Protein AF-A0A936PW48-F1 (afdb_monomer_lite)

Sequence (224 aa):
MAELHGDGRAELVLTVDCASEATGASQWLVHSAEATGFSTAPTPFTLPSAPVGDDPPWGRIEAGADCGDGVPGHAMLDLSGDGAPDLVVTRACEDEAVGKARWDVYLGGLGGVSTTATPWALPDLGAGTSYAALEGAAACRSGRGPGYGLAHADGDGVLDLIVTEDCGDGTVGAGIWRVYAGSASGGFSATGGGLGAARVRDGIVPVLGPLRPRGLLSGGSARV

Foldseek 3Di:
DADAALPPDDWDKQQDDPVDPCRLAFWIWTFDDDPVGTHPHTATAGDAGFDAFCDRQRSDQADQDDLNRQHFGWHWDQQLLPSGTKIWGQGGNVDRCRFAQWIFIFDGHDRYTHNHTDTAGDADLDDLAGRSHQFDDDDLVVSNHFGWHWFDPPVPSHIWIKTQGRSNDPCRVVFWIWIFPAHSNHYTHNGTDTDTPVVVVVDGDGPDDDDDDPDDPPDDDDDD

Structure (mmCIF, N/CA/C/O backbone):
data_AF-A0A936PW48-F1
#
_entry.id   AF-A0A936PW48-F1
#
loop_
_atom_site.group_PDB
_atom_site.id
_atom_site.type_symbol
_atom_site.label_atom_id
_atom_site.label_alt_id
_atom_site.label_comp_id
_atom_site.label_asym_id
_atom_site.label_entity_id
_atom_site.label_seq_id
_atom_site.pdbx_PDB_ins_code
_atom_site.Cartn_x
_atom_site.Cartn_y
_atom_site.Cartn_z
_atom_site.occupancy
_atom_site.B_iso_or_equiv
_atom_site.auth_seq_id
_atom_site.auth_comp_id
_atom_site.auth_asym_id
_atom_site.auth_atom_id
_atom_site.pdbx_PDB_model_num
ATOM 1 N N . MET A 1 1 ? -17.457 -1.326 4.645 1.00 70.88 1 MET A N 1
ATOM 2 C CA . MET A 1 1 ? -17.207 -2.634 5.278 1.00 70.88 1 MET A CA 1
ATOM 3 C C . MET A 1 1 ? -15.893 -3.137 4.730 1.00 70.88 1 MET A C 1
ATOM 5 O O . MET A 1 1 ? -15.678 -2.956 3.537 1.00 70.88 1 MET A O 1
ATOM 9 N N . ALA A 1 2 ? -15.042 -3.696 5.573 1.00 83.19 2 ALA A N 1
ATOM 10 C CA . ALA A 1 2 ? -13.765 -4.299 5.199 1.00 83.19 2 ALA A CA 1
ATOM 11 C C . ALA A 1 2 ? -13.509 -5.473 6.136 1.00 83.19 2 ALA A C 1
ATOM 13 O O . ALA A 1 2 ? -14.065 -5.478 7.223 1.00 83.19 2 ALA A O 1
ATOM 14 N N . GLU A 1 3 ? -12.731 -6.446 5.690 1.00 87.19 3 GLU A N 1
ATOM 15 C CA . GLU A 1 3 ? -12.145 -7.472 6.552 1.00 87.19 3 GLU A CA 1
ATOM 16 C C . GLU A 1 3 ? -10.887 -6.833 7.153 1.00 87.19 3 GLU A C 1
ATOM 18 O O . GLU A 1 3 ? -10.084 -6.313 6.380 1.00 87.19 3 GLU A O 1
ATOM 23 N N . LEU A 1 4 ? -10.775 -6.740 8.481 1.00 86.56 4 LEU A N 1
ATOM 24 C CA . LEU A 1 4 ? -9.615 -6.147 9.170 1.00 86.56 4 LEU A CA 1
ATOM 25 C C . LEU A 1 4 ? -8.954 -7.084 10.191 1.00 86.56 4 LEU A C 1
ATOM 27 O O . LEU A 1 4 ? -7.901 -6.740 10.727 1.00 86.56 4 LEU A O 1
ATOM 31 N N . HIS A 1 5 ? -9.567 -8.229 10.502 1.00 83.75 5 HIS A N 1
ATOM 32 C CA . HIS A 1 5 ? -9.086 -9.144 11.545 1.00 83.75 5 HIS A CA 1
ATOM 33 C C . HIS A 1 5 ? -8.511 -10.465 11.020 1.00 83.75 5 HIS A C 1
ATOM 35 O O . HIS A 1 5 ? -8.025 -11.258 11.828 1.00 83.75 5 HIS A O 1
ATOM 41 N N . GLY A 1 6 ? -8.557 -10.724 9.715 1.00 80.31 6 GLY A N 1
ATOM 42 C CA . GLY A 1 6 ? -8.102 -11.980 9.118 1.00 80.31 6 GLY A CA 1
ATOM 43 C C . GLY A 1 6 ? -8.955 -13.216 9.429 1.00 80.31 6 GLY A C 1
ATOM 44 O O . GLY A 1 6 ? -8.512 -14.347 9.226 1.00 80.31 6 GLY A O 1
ATOM 45 N N . ASP A 1 7 ? -10.172 -13.043 9.948 1.00 82.88 7 ASP A N 1
ATOM 46 C CA . ASP A 1 7 ? -11.103 -14.127 10.274 1.00 82.88 7 ASP A CA 1
ATOM 47 C C . ASP A 1 7 ? -12.075 -14.473 9.125 1.00 82.88 7 ASP A C 1
ATOM 49 O O . ASP A 1 7 ? -12.884 -15.407 9.233 1.00 82.88 7 ASP A O 1
ATOM 53 N N . GLY A 1 8 ? -11.983 -13.743 8.010 1.00 84.00 8 GLY A N 1
ATOM 54 C CA . GLY A 1 8 ? -12.798 -13.925 6.815 1.00 84.00 8 GLY A CA 1
ATOM 55 C C . GLY A 1 8 ? -14.196 -13.312 6.917 1.00 84.00 8 GLY A C 1
ATOM 56 O O . GLY A 1 8 ? -15.062 -13.630 6.091 1.00 84.00 8 GLY A O 1
ATOM 57 N N . ARG A 1 9 ? -14.455 -12.455 7.911 1.00 86.62 9 ARG A N 1
ATOM 58 C CA . ARG A 1 9 ? -15.719 -11.726 8.068 1.00 86.62 9 ARG A CA 1
ATOM 59 C C . ARG A 1 9 ? -15.496 -10.243 7.829 1.00 86.62 9 ARG A C 1
ATOM 61 O O . ARG A 1 9 ? -14.634 -9.619 8.417 1.00 86.62 9 ARG A O 1
ATOM 68 N N . ALA A 1 10 ? -16.342 -9.645 6.997 1.00 88.81 10 ALA A N 1
ATOM 69 C CA . ALA A 1 10 ? -16.313 -8.201 6.818 1.00 88.81 10 ALA A CA 1
ATOM 70 C C . ALA A 1 10 ? -16.905 -7.488 8.044 1.00 88.81 10 ALA A C 1
ATOM 72 O O . ALA A 1 10 ? -18.045 -7.758 8.430 1.00 88.81 10 ALA A O 1
ATOM 73 N N . GLU A 1 11 ? -16.176 -6.526 8.596 1.00 91.25 11 GLU A N 1
ATOM 74 C CA . GLU A 1 11 ? -16.616 -5.615 9.644 1.00 91.25 11 GLU A CA 1
ATOM 75 C C . GLU A 1 11 ? -17.208 -4.306 9.104 1.00 91.25 11 GLU A C 1
ATOM 77 O O . GLU A 1 11 ? -16.953 -3.861 7.975 1.00 91.25 11 GLU A O 1
ATOM 82 N N . LEU A 1 12 ? -17.996 -3.638 9.951 1.00 94.62 12 LEU A N 1
ATOM 83 C CA . LEU A 1 12 ? -18.387 -2.249 9.744 1.00 94.62 12 LEU A CA 1
ATOM 84 C C . LEU A 1 12 ? -17.319 -1.341 10.359 1.00 94.62 12 LEU A C 1
ATOM 86 O O . LEU A 1 12 ? -17.082 -1.368 11.563 1.00 94.62 12 LEU A O 1
ATOM 90 N N . VAL A 1 13 ? -16.708 -0.512 9.519 1.00 95.19 13 VAL A N 1
ATOM 91 C CA . VAL A 1 13 ? -15.602 0.373 9.891 1.00 95.19 13 VAL A CA 1
ATOM 92 C C . VAL A 1 13 ? -16.059 1.813 9.734 1.00 95.19 13 VAL A C 1
ATOM 94 O O . VAL A 1 13 ? -16.525 2.201 8.659 1.00 95.19 13 VAL A O 1
ATOM 97 N N . LEU A 1 14 ? -15.921 2.597 10.797 1.00 95.50 14 LEU A N 1
ATOM 98 C CA . LEU A 1 14 ? -16.102 4.039 10.774 1.00 95.50 14 LEU A CA 1
ATOM 99 C C . LEU A 1 14 ? -14.721 4.693 10.687 1.00 95.50 14 LEU A C 1
ATOM 101 O O . LEU A 1 14 ? -13.934 4.642 11.635 1.00 95.50 14 LEU A O 1
ATOM 105 N N . THR A 1 15 ? -14.428 5.269 9.521 1.00 94.81 15 THR A N 1
ATOM 106 C CA . THR A 1 15 ? -13.115 5.846 9.204 1.00 94.81 15 THR A CA 1
ATOM 107 C C . THR A 1 15 ? -12.998 7.322 9.550 1.00 94.81 15 THR A C 1
ATOM 109 O O . THR A 1 15 ? -11.890 7.828 9.641 1.00 94.81 15 THR A O 1
ATOM 112 N N . VAL A 1 16 ? -14.120 8.011 9.766 1.00 93.12 16 VAL A N 1
ATOM 113 C CA . VAL A 1 16 ? -14.179 9.394 10.253 1.00 93.12 16 VAL A CA 1
ATOM 114 C C . VAL A 1 16 ? -15.341 9.507 11.226 1.00 93.12 16 VAL A C 1
ATOM 116 O O . VAL A 1 16 ? -16.434 9.013 10.949 1.00 93.12 16 VAL A O 1
ATOM 119 N N . ASP A 1 17 ? -15.115 10.192 12.341 1.00 92.38 17 ASP A N 1
ATOM 120 C CA . ASP A 1 17 ? -16.162 10.574 13.282 1.00 92.38 17 ASP A CA 1
ATOM 121 C C . ASP A 1 17 ? -16.033 12.066 13.597 1.00 92.38 17 ASP A C 1
ATOM 123 O O . ASP A 1 17 ? -15.052 12.505 14.190 1.00 92.38 17 ASP A O 1
ATOM 127 N N . CYS A 1 18 ? -17.045 12.858 13.238 1.00 87.25 18 CYS A N 1
ATOM 128 C CA . CYS A 1 18 ? -17.052 14.298 13.505 1.00 87.25 18 CYS A CA 1
ATOM 129 C C . CYS A 1 18 ? -17.050 14.636 15.007 1.00 87.25 18 CYS A C 1
ATOM 131 O O . CYS A 1 18 ? -16.829 15.790 15.369 1.00 87.25 18 CYS A O 1
ATOM 133 N N . ALA A 1 19 ? -17.330 13.665 15.881 1.00 90.50 19 ALA A N 1
ATOM 134 C CA . ALA A 1 19 ? -17.237 13.817 17.328 1.00 90.50 19 ALA A CA 1
ATOM 135 C C . ALA A 1 19 ? -15.860 13.422 17.900 1.00 90.50 19 ALA A C 1
ATOM 137 O O . ALA A 1 19 ? -15.637 13.597 19.100 1.00 90.50 19 ALA A O 1
ATOM 138 N N . SER A 1 20 ? -14.939 12.897 17.082 1.00 88.69 20 SER A N 1
ATOM 139 C CA . SER A 1 20 ? -13.635 12.398 17.523 1.00 88.69 20 SER A CA 1
ATOM 140 C C . SER A 1 20 ? -12.526 12.709 16.519 1.00 88.69 20 SER A C 1
ATOM 142 O O . SER A 1 20 ? -12.415 12.072 15.477 1.00 88.69 20 SER A O 1
ATOM 144 N N . GLU A 1 21 ? -11.612 13.600 16.902 1.00 87.00 21 GLU A N 1
ATOM 145 C CA . GLU A 1 21 ? -10.418 13.928 16.104 1.00 87.00 21 GLU A CA 1
ATOM 146 C C . GLU A 1 21 ? -9.446 12.744 15.940 1.00 87.00 21 GLU A C 1
ATOM 148 O O . GLU A 1 21 ? -8.579 12.770 15.073 1.00 87.00 21 GLU A O 1
ATOM 153 N N . ALA A 1 22 ? -9.576 11.688 16.753 1.00 91.19 22 ALA A N 1
ATOM 154 C CA . ALA A 1 22 ? -8.749 10.489 16.629 1.00 91.19 22 ALA A CA 1
ATOM 155 C C . ALA A 1 22 ? -9.199 9.583 15.467 1.00 91.19 22 ALA A C 1
ATOM 157 O O . ALA A 1 22 ? -8.372 8.899 14.856 1.00 91.19 22 ALA A O 1
ATOM 158 N N . THR A 1 23 ? -10.500 9.568 15.156 1.00 94.44 23 THR A N 1
ATOM 159 C CA . THR A 1 23 ? -11.068 8.662 14.151 1.00 94.44 23 THR A CA 1
ATOM 160 C C . THR A 1 23 ? -10.752 9.171 12.747 1.00 94.44 23 THR A C 1
ATOM 162 O O . THR A 1 23 ? -11.240 10.220 12.336 1.00 94.44 23 THR A O 1
ATOM 165 N N . GLY A 1 24 ? -9.917 8.421 12.028 1.00 91.94 24 GLY A N 1
ATOM 166 C CA . GLY A 1 24 ? -9.341 8.795 10.734 1.00 91.94 24 GLY A CA 1
ATOM 167 C C . GLY A 1 24 ? -7.936 9.391 10.823 1.00 91.94 24 GLY A C 1
ATOM 168 O O . GLY A 1 24 ? -7.257 9.491 9.806 1.00 91.94 24 GLY A O 1
ATOM 169 N N . ALA A 1 25 ? -7.464 9.752 12.020 1.00 90.69 25 ALA A N 1
ATOM 170 C CA . ALA A 1 25 ? -6.118 10.295 12.222 1.00 90.69 25 ALA A CA 1
ATOM 171 C C . ALA A 1 25 ? -5.150 9.267 12.821 1.00 90.69 25 ALA A C 1
ATOM 173 O O . ALA A 1 25 ? -4.015 9.146 12.370 1.00 90.69 25 ALA A O 1
ATOM 174 N N . SER A 1 26 ? -5.595 8.520 13.831 1.00 92.81 26 SER A N 1
ATOM 175 C CA . SER A 1 26 ? -4.776 7.522 14.536 1.00 92.81 26 SER A CA 1
ATOM 176 C C . SER A 1 26 ? -5.525 6.234 14.862 1.00 92.81 26 SER A C 1
ATOM 178 O O . SER A 1 26 ? -4.929 5.277 15.356 1.00 92.81 26 SER A O 1
ATOM 180 N N . GLN A 1 27 ? -6.826 6.186 14.582 1.00 94.56 27 GLN A N 1
ATOM 181 C CA . GLN A 1 27 ? -7.622 4.979 14.733 1.00 94.56 27 GLN A CA 1
ATOM 182 C C . GLN A 1 27 ? -8.811 4.951 13.774 1.00 94.56 27 GLN A C 1
ATOM 184 O O . GLN A 1 27 ? -9.284 5.993 13.320 1.00 94.56 27 GLN A O 1
ATOM 189 N N . TRP A 1 28 ? -9.356 3.762 13.554 1.00 96.44 28 TRP A N 1
ATOM 190 C CA . TRP A 1 28 ? -10.738 3.573 13.117 1.00 96.44 28 TRP A CA 1
ATOM 191 C C . TRP A 1 28 ? -11.573 2.982 14.243 1.00 96.44 28 TRP A C 1
ATOM 193 O O . TRP A 1 28 ? -11.044 2.378 15.175 1.00 96.44 28 TRP A O 1
ATOM 203 N N . LEU A 1 29 ? -12.890 3.135 14.152 1.00 96.31 29 LEU A N 1
ATOM 204 C CA . LEU A 1 29 ? -13.821 2.433 15.029 1.00 96.31 29 LEU A CA 1
ATOM 205 C C . LEU A 1 29 ? -14.409 1.245 14.272 1.00 96.31 29 LEU A C 1
ATOM 207 O O . LEU A 1 29 ? -15.023 1.415 13.218 1.00 96.31 29 LEU A O 1
ATOM 211 N N . VAL A 1 30 ? -14.210 0.043 14.806 1.00 95.56 30 VAL A N 1
ATOM 212 C CA . VAL A 1 30 ? -14.615 -1.207 14.162 1.00 95.56 30 VAL A CA 1
ATOM 213 C C . VAL A 1 30 ? -15.731 -1.855 14.959 1.00 95.56 30 VAL A C 1
ATOM 215 O O . VAL A 1 30 ? -15.588 -2.130 16.148 1.00 95.56 30 VAL A O 1
ATOM 218 N N . HIS A 1 31 ? -16.845 -2.113 14.289 1.00 95.25 31 HIS A N 1
ATOM 219 C CA . HIS A 1 31 ? -17.921 -2.941 14.801 1.00 95.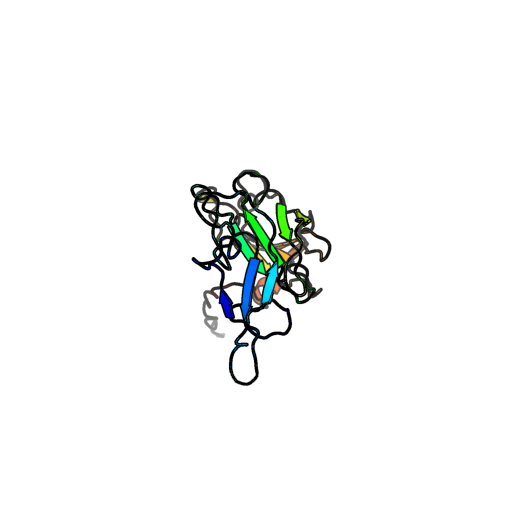25 31 HIS A CA 1
ATOM 220 C C . HIS A 1 31 ? -17.785 -4.343 14.201 1.00 95.25 31 HIS A C 1
ATOM 222 O O . HIS A 1 31 ? -17.974 -4.532 12.994 1.00 95.25 31 HIS A O 1
ATOM 228 N N . SER A 1 32 ? -17.442 -5.319 15.041 1.00 92.50 32 SER A N 1
ATOM 229 C CA . SER A 1 32 ? -17.220 -6.707 14.627 1.00 92.50 32 SER A CA 1
ATOM 230 C C . SER A 1 32 ? -18.495 -7.350 14.094 1.00 92.50 32 SER A C 1
ATOM 232 O O . SER A 1 32 ? -19.595 -7.057 14.567 1.00 92.50 32 SER A O 1
ATOM 234 N N . ALA A 1 33 ? -18.343 -8.259 13.130 1.00 90.75 33 ALA A N 1
ATOM 235 C CA . ALA A 1 33 ? -19.448 -9.064 12.633 1.00 90.75 33 ALA A CA 1
ATOM 236 C C . ALA A 1 33 ? -19.926 -10.073 13.694 1.00 90.75 33 ALA A C 1
ATOM 238 O O . ALA A 1 33 ? -19.143 -10.801 14.300 1.00 90.75 33 ALA A O 1
ATOM 239 N N . GLU A 1 34 ? -21.239 -10.163 13.867 1.00 88.56 34 GLU A N 1
ATOM 240 C CA . GLU A 1 34 ? -21.929 -11.101 14.748 1.00 88.56 34 GLU A CA 1
ATOM 241 C C . GLU A 1 34 ? -22.942 -11.934 13.948 1.00 88.56 34 GLU A C 1
ATOM 243 O O . GLU A 1 34 ? -23.257 -11.644 12.793 1.00 88.56 34 GLU A O 1
ATOM 248 N N . ALA A 1 35 ? -23.510 -12.972 14.569 1.00 88.62 35 ALA A N 1
ATOM 249 C CA . ALA A 1 35 ? -24.451 -13.876 13.902 1.00 88.62 35 ALA A CA 1
ATOM 250 C C . ALA A 1 35 ? -25.674 -13.166 13.285 1.00 88.62 35 ALA A C 1
ATOM 252 O O . ALA A 1 35 ? -26.249 -13.666 12.319 1.00 88.62 35 ALA A O 1
ATOM 253 N N . THR A 1 36 ? -26.083 -12.021 13.840 1.00 88.25 36 THR A N 1
ATOM 254 C CA . THR A 1 36 ? -27.276 -11.275 13.408 1.00 88.25 36 THR A CA 1
ATOM 255 C C . THR A 1 36 ? -26.996 -9.817 13.034 1.00 88.25 36 THR A C 1
ATOM 257 O O . THR A 1 36 ? -27.943 -9.041 12.924 1.00 88.25 36 THR A O 1
ATOM 260 N N . GLY A 1 37 ? -25.733 -9.416 12.846 1.00 90.81 37 GLY A N 1
ATOM 261 C CA . GLY A 1 37 ? -25.394 -8.028 12.515 1.00 90.81 37 GLY A CA 1
ATOM 262 C C . GLY A 1 37 ? -23.983 -7.632 12.931 1.00 90.81 37 GLY A C 1
ATOM 263 O O . GLY A 1 37 ? -23.050 -8.400 12.733 1.00 90.81 37 GLY A O 1
ATOM 264 N N . PHE A 1 38 ? -23.845 -6.433 13.497 1.00 94.81 38 PHE A N 1
ATOM 265 C CA . PHE A 1 38 ? -22.586 -5.903 14.017 1.00 94.81 38 PHE A CA 1
ATOM 266 C C . PHE A 1 38 ? -22.702 -5.596 15.509 1.00 94.81 38 PHE A C 1
ATOM 268 O O . PHE A 1 38 ? -23.796 -5.272 15.984 1.00 94.81 38 PHE A O 1
ATOM 275 N N . SER A 1 39 ? -21.579 -5.643 16.224 1.00 94.94 39 SER A N 1
ATOM 276 C CA . SER A 1 39 ? -21.522 -5.252 17.633 1.00 94.94 39 SER A CA 1
ATOM 277 C C . SER A 1 39 ? -22.038 -3.822 17.833 1.00 94.94 39 SER A C 1
ATOM 279 O O . SER A 1 39 ? -21.814 -2.932 17.014 1.00 94.94 39 SER A O 1
ATOM 281 N N . THR A 1 40 ? -22.731 -3.549 18.940 1.00 94.50 40 THR A N 1
ATOM 282 C CA . THR A 1 40 ? -23.240 -2.191 19.220 1.00 94.50 40 THR A CA 1
ATOM 283 C C . THR A 1 40 ? -22.161 -1.246 19.740 1.00 94.50 40 THR A C 1
ATOM 285 O O . THR A 1 40 ? -22.283 -0.033 19.595 1.00 94.50 40 THR A O 1
ATOM 288 N N . ALA A 1 41 ? -21.119 -1.792 20.368 1.00 94.81 41 ALA A N 1
ATOM 289 C CA . ALA A 1 41 ? -19.961 -1.043 20.834 1.00 94.81 41 ALA A CA 1
ATOM 290 C C . ALA A 1 41 ? -18.788 -1.285 19.870 1.00 94.81 41 ALA A C 1
ATOM 292 O O . ALA A 1 41 ? -18.442 -2.455 19.657 1.00 94.81 41 ALA A O 1
ATOM 293 N N . PRO A 1 42 ? -18.190 -0.229 19.289 1.00 95.62 42 PRO A N 1
ATOM 294 C CA . PRO A 1 42 ? -17.005 -0.390 18.469 1.00 95.62 42 PRO A CA 1
ATOM 295 C C . PRO A 1 42 ? -15.763 -0.605 19.331 1.00 95.62 42 PRO A C 1
ATOM 297 O O . PRO A 1 42 ? -15.664 -0.105 20.455 1.00 95.62 42 PRO A O 1
ATOM 300 N N . THR A 1 43 ? -14.780 -1.284 18.759 1.00 95.31 43 THR A N 1
ATOM 301 C CA . THR A 1 43 ? -13.413 -1.350 19.274 1.00 95.31 43 THR A CA 1
ATOM 302 C C . THR A 1 43 ? -12.493 -0.480 18.419 1.00 95.31 43 THR A C 1
ATOM 304 O O . THR A 1 43 ? -12.669 -0.445 17.198 1.00 95.31 43 THR A O 1
ATOM 307 N N . PRO A 1 44 ? -11.517 0.226 19.014 1.00 95.56 44 PRO A N 1
ATOM 308 C CA . PRO A 1 44 ? -10.547 0.987 18.240 1.00 95.56 44 PRO A CA 1
ATOM 309 C C . PRO A 1 44 ? -9.619 0.044 17.465 1.00 95.56 44 PRO A C 1
ATOM 311 O O . PRO A 1 44 ? -9.130 -0.943 18.012 1.00 95.56 44 PRO A O 1
ATOM 314 N N . PHE A 1 45 ? -9.369 0.384 16.206 1.00 95.75 45 PHE A N 1
ATOM 315 C CA . PHE A 1 45 ? -8.349 -0.212 15.353 1.00 95.75 45 PHE A CA 1
ATOM 316 C C . PHE A 1 45 ? -7.223 0.803 15.177 1.00 95.75 45 PHE A C 1
ATOM 318 O O . PHE A 1 45 ? -7.453 1.880 14.634 1.00 95.75 45 PHE A O 1
ATOM 325 N N . THR A 1 46 ? -6.033 0.493 15.683 1.00 96.75 46 THR A N 1
ATOM 326 C CA . THR A 1 46 ? -4.910 1.440 15.752 1.00 96.75 46 THR A CA 1
ATOM 327 C C . THR A 1 46 ? -4.268 1.646 14.381 1.00 96.75 46 THR A C 1
ATOM 329 O O . THR A 1 46 ? -4.015 0.682 13.662 1.00 96.75 46 THR A O 1
ATOM 332 N N . LEU A 1 47 ? -3.968 2.902 14.046 1.00 95.94 47 LEU A N 1
ATOM 333 C CA . LEU A 1 47 ? -3.291 3.320 12.817 1.00 95.94 47 LEU A CA 1
ATOM 334 C C . LEU A 1 47 ? -2.009 4.095 13.157 1.00 95.94 47 LEU A C 1
ATOM 336 O O . LEU A 1 47 ? -1.910 4.682 14.242 1.00 95.94 47 LEU A O 1
ATOM 340 N N . PRO A 1 48 ? -1.015 4.134 12.254 1.00 93.94 48 PRO A N 1
ATOM 341 C CA . PRO A 1 48 ? 0.171 4.949 12.460 1.00 93.94 48 PRO A CA 1
ATOM 342 C C . PRO A 1 48 ? -0.179 6.439 12.452 1.00 93.94 48 PRO A C 1
ATOM 344 O O . PRO A 1 48 ? -1.151 6.878 11.840 1.00 93.94 48 PRO A O 1
ATOM 347 N N . SER A 1 49 ? 0.660 7.252 13.085 1.00 81.31 49 SER A N 1
ATOM 348 C CA . SER A 1 49 ? 0.598 8.701 12.904 1.00 81.31 49 SER A CA 1
ATOM 349 C C . SER A 1 49 ? 1.147 9.076 11.525 1.00 81.31 49 SER A C 1
ATOM 351 O O . SER A 1 49 ? 2.281 8.711 11.210 1.00 81.31 49 SER A O 1
ATOM 353 N N . ALA A 1 50 ? 0.394 9.845 10.744 1.00 73.19 50 ALA A N 1
ATOM 354 C CA . ALA A 1 50 ? 0.878 10.499 9.528 1.00 73.19 50 ALA A CA 1
ATOM 355 C C . ALA A 1 50 ? 0.891 12.029 9.704 1.00 73.19 50 ALA A C 1
ATOM 357 O O . ALA A 1 50 ? 0.172 12.540 10.570 1.00 73.19 50 ALA A O 1
ATOM 358 N N . PRO A 1 51 ? 1.706 12.766 8.921 1.00 64.88 51 PRO A N 1
ATOM 359 C CA . PRO A 1 51 ? 1.617 14.221 8.854 1.00 64.88 51 PRO A CA 1
ATOM 360 C C . PRO A 1 51 ? 0.177 14.642 8.550 1.00 64.88 51 PRO A C 1
ATOM 362 O O . PRO A 1 51 ? -0.455 14.099 7.647 1.00 64.88 51 PRO A O 1
ATOM 365 N N . VAL A 1 52 ? -0.350 15.569 9.345 1.00 59.84 52 VAL A N 1
ATOM 366 C CA . VAL A 1 52 ? -1.743 16.013 9.249 1.00 59.84 52 VAL A CA 1
ATOM 367 C C . VAL A 1 52 ? -1.795 17.204 8.295 1.00 59.84 52 VAL A C 1
ATOM 369 O O . VAL A 1 52 ? -1.146 18.221 8.551 1.00 59.84 52 VAL A O 1
ATOM 372 N N . GLY A 1 53 ? -2.520 17.049 7.185 1.00 65.75 53 GLY A N 1
ATOM 373 C CA . GLY A 1 53 ? -2.975 18.163 6.354 1.00 65.75 53 GLY A CA 1
ATOM 374 C C . GLY A 1 53 ? -4.316 18.701 6.855 1.00 65.75 53 GLY A C 1
ATOM 375 O O . GLY A 1 53 ? -4.631 18.581 8.037 1.00 65.75 53 GLY A O 1
ATOM 376 N N . ASP A 1 54 ? -5.119 19.285 5.969 1.00 70.94 54 ASP A N 1
ATOM 377 C CA . ASP A 1 54 ? -6.465 19.744 6.337 1.00 70.94 54 ASP A CA 1
ATOM 378 C C . ASP A 1 54 ? -7.441 18.567 6.554 1.00 70.94 54 ASP A C 1
ATOM 380 O O . ASP A 1 54 ? -8.400 18.698 7.319 1.00 70.94 54 ASP A O 1
ATOM 384 N N . ASP A 1 55 ? -7.159 17.403 5.952 1.00 82.56 55 ASP A N 1
ATOM 385 C CA . ASP A 1 55 ? -7.949 16.179 6.089 1.00 82.56 55 ASP A CA 1
ATOM 386 C C . ASP A 1 55 ? -7.253 15.113 6.964 1.00 82.56 55 ASP A C 1
ATOM 388 O O . ASP A 1 55 ? -6.020 15.004 6.984 1.00 82.56 55 ASP A O 1
ATOM 392 N N . PRO A 1 56 ? -8.026 14.266 7.677 1.00 87.75 56 PRO A N 1
ATOM 393 C CA . PRO A 1 56 ? -7.472 13.129 8.399 1.00 87.75 56 PRO A CA 1
ATOM 394 C C . PRO A 1 56 ? -6.817 12.143 7.408 1.00 87.75 56 PRO A C 1
ATOM 396 O O . PRO A 1 56 ? -7.499 11.649 6.502 1.00 87.75 56 PRO A O 1
ATOM 399 N N . PRO A 1 57 ? -5.524 11.800 7.579 1.00 89.62 57 PRO A N 1
ATOM 400 C CA . PRO A 1 57 ? -4.750 11.058 6.577 1.00 89.62 57 PRO A CA 1
ATOM 401 C C . PRO A 1 57 ? -5.312 9.660 6.278 1.00 89.62 57 PRO A C 1
ATOM 403 O O . PRO A 1 57 ? -5.145 9.147 5.173 1.00 89.62 57 PRO A O 1
ATOM 406 N N . TRP A 1 58 ? -6.030 9.069 7.236 1.00 93.88 58 TRP A N 1
ATOM 407 C CA . TRP A 1 58 ? -6.658 7.753 7.135 1.00 93.88 58 TRP A CA 1
ATOM 408 C C . TRP A 1 58 ? -8.185 7.842 7.148 1.00 93.88 58 TRP A C 1
ATOM 410 O O . TRP A 1 58 ? -8.867 6.913 7.572 1.00 93.88 58 TRP A O 1
ATOM 420 N N . GLY A 1 59 ? -8.773 8.952 6.694 1.00 92.75 59 GLY A N 1
ATOM 421 C CA . GLY A 1 59 ? -10.232 9.120 6.652 1.00 92.75 59 GLY A CA 1
ATOM 422 C C . GLY A 1 59 ? -10.972 8.138 5.725 1.00 92.75 59 GLY A C 1
ATOM 423 O O . GLY A 1 59 ? -12.203 8.162 5.637 1.00 92.75 59 GLY A O 1
ATOM 424 N N . ARG A 1 60 ? -10.254 7.263 5.015 1.00 93.44 60 ARG A N 1
ATOM 425 C CA . ARG A 1 60 ? -10.774 6.279 4.058 1.00 93.44 60 ARG A CA 1
ATOM 426 C C . ARG A 1 60 ? -10.055 4.947 4.266 1.00 93.44 60 ARG A C 1
ATOM 428 O O . ARG A 1 60 ? -8.927 4.937 4.726 1.00 93.44 60 ARG A O 1
ATOM 435 N N . ILE A 1 61 ? -10.707 3.840 3.907 1.00 92.62 61 ILE A N 1
ATOM 436 C CA . ILE A 1 61 ? -10.086 2.499 3.941 1.00 92.62 61 ILE A CA 1
ATOM 437 C C . ILE A 1 61 ? -9.006 2.372 2.856 1.00 92.62 61 ILE A C 1
ATOM 439 O O . ILE A 1 61 ? -7.989 1.709 3.041 1.00 92.62 61 ILE A O 1
ATOM 443 N N . GLU A 1 62 ? -9.248 3.022 1.722 1.00 94.25 62 GLU A N 1
ATOM 444 C CA . GLU A 1 62 ? -8.330 3.141 0.599 1.00 94.25 62 GLU A CA 1
ATOM 445 C C . GLU A 1 62 ? -8.398 4.568 0.048 1.00 94.25 62 GLU A C 1
ATOM 447 O O . GLU A 1 62 ? -9.467 5.194 0.014 1.00 94.25 62 GLU A O 1
ATOM 452 N N . ALA A 1 63 ? -7.259 5.093 -0.394 1.00 94.12 63 ALA A N 1
ATOM 453 C CA . ALA A 1 63 ? -7.184 6.398 -1.026 1.00 94.12 63 ALA A CA 1
ATOM 454 C C . ALA A 1 63 ? -6.079 6.437 -2.081 1.00 94.12 63 ALA A C 1
ATOM 456 O O . ALA A 1 63 ? -4.976 5.930 -1.880 1.00 94.12 63 ALA A O 1
ATOM 457 N N . GLY A 1 64 ? -6.356 7.115 -3.195 1.00 92.88 64 GLY A N 1
ATOM 458 C CA . GLY A 1 64 ? -5.288 7.687 -4.007 1.00 92.88 64 GLY A CA 1
ATOM 459 C C . GLY A 1 64 ? -4.670 8.874 -3.268 1.00 92.88 64 GLY A C 1
ATOM 460 O O . GLY A 1 64 ? -5.370 9.564 -2.530 1.00 92.88 64 GLY A O 1
ATOM 461 N N . ALA A 1 65 ? -3.375 9.114 -3.469 1.00 92.06 65 ALA A N 1
ATOM 462 C CA . ALA A 1 65 ? -2.701 10.223 -2.802 1.00 92.06 65 ALA A CA 1
ATOM 463 C C . ALA A 1 65 ? -3.283 11.576 -3.236 1.00 92.06 65 ALA A C 1
ATOM 465 O O . ALA A 1 65 ? -3.301 11.881 -4.433 1.00 92.06 65 ALA A O 1
ATOM 466 N N . ASP A 1 66 ? -3.651 12.397 -2.258 1.00 91.69 66 ASP A N 1
ATOM 467 C CA . ASP A 1 66 ? -3.949 13.814 -2.415 1.00 91.69 66 ASP A CA 1
ATOM 468 C C . ASP A 1 66 ? -3.064 14.625 -1.468 1.00 91.69 66 ASP A C 1
ATOM 470 O O . ASP A 1 66 ? -3.396 14.923 -0.322 1.00 91.69 66 ASP A O 1
ATOM 474 N N . CYS A 1 67 ? -1.876 14.960 -1.959 1.00 88.75 67 CYS A N 1
ATOM 475 C CA . CYS A 1 67 ? -0.885 15.666 -1.161 1.00 88.75 67 CYS A CA 1
ATOM 476 C C . CYS A 1 67 ? -1.166 17.161 -1.001 1.00 88.75 67 CYS A C 1
ATOM 478 O O . CYS A 1 67 ? -0.432 17.811 -0.264 1.00 88.75 67 CYS A O 1
ATOM 480 N N . GLY A 1 68 ? -2.194 17.702 -1.670 1.00 88.62 68 GLY A N 1
ATOM 481 C CA . GLY A 1 68 ? -2.698 19.038 -1.353 1.00 88.62 68 GLY A CA 1
ATOM 482 C C . GLY A 1 68 ? -3.333 19.067 0.036 1.00 88.62 68 GLY A C 1
ATOM 483 O O . GLY A 1 68 ? -3.060 19.984 0.804 1.00 88.62 68 GLY A O 1
ATOM 484 N N . ASP A 1 69 ? -4.062 18.001 0.371 1.00 86.94 69 ASP A N 1
ATOM 485 C CA . ASP A 1 69 ? -4.822 17.870 1.619 1.00 86.94 69 ASP A CA 1
ATOM 486 C C . ASP A 1 69 ? -4.112 16.982 2.663 1.00 86.94 69 ASP A C 1
ATOM 488 O O . ASP A 1 69 ? -4.643 16.715 3.739 1.00 86.94 69 ASP A O 1
ATOM 492 N N . GLY A 1 70 ? -2.884 16.538 2.370 1.00 86.88 70 GLY A N 1
ATOM 493 C CA . GLY A 1 70 ? -2.065 15.704 3.259 1.00 86.88 70 GLY A CA 1
ATOM 494 C C . GLY A 1 70 ? -2.447 14.220 3.283 1.00 86.88 70 GLY A C 1
ATOM 495 O O . GLY A 1 70 ? -1.999 13.490 4.164 1.00 86.88 70 GLY A O 1
ATOM 496 N N . VAL A 1 71 ? -3.239 13.746 2.317 1.00 91.62 71 VAL A N 1
ATOM 497 C CA . VAL A 1 71 ? -3.713 12.357 2.257 1.00 91.62 71 VAL A CA 1
ATOM 498 C C . VAL A 1 71 ? -2.722 11.487 1.467 1.00 91.62 71 VAL A C 1
ATOM 500 O O . VAL A 1 71 ? -2.565 11.678 0.255 1.00 91.62 71 VAL A O 1
ATOM 503 N N . PRO A 1 72 ? -2.047 10.505 2.094 1.00 93.94 72 PRO A N 1
ATOM 504 C CA . PRO A 1 72 ? -1.179 9.576 1.381 1.00 93.94 72 PRO A CA 1
ATOM 505 C C . PRO A 1 72 ? -1.986 8.569 0.551 1.00 93.94 72 PRO A C 1
ATOM 507 O O . PRO A 1 72 ? -3.132 8.243 0.859 1.00 93.94 72 PRO A O 1
ATOM 510 N N . GLY A 1 73 ? -1.356 8.020 -0.488 1.00 95.31 73 GLY A N 1
ATOM 511 C CA . GLY A 1 73 ? -1.915 6.896 -1.236 1.00 95.31 73 GLY A CA 1
ATOM 512 C C . GLY A 1 73 ? -1.757 5.614 -0.429 1.00 95.31 73 GLY A C 1
ATOM 513 O O . GLY A 1 73 ? -0.629 5.285 -0.055 1.00 95.31 73 GLY A O 1
ATOM 514 N N . HIS A 1 74 ? -2.856 4.921 -0.140 1.00 96.12 74 HIS A N 1
ATOM 515 C CA . HIS A 1 74 ? -2.849 3.739 0.718 1.00 96.12 74 HIS A CA 1
ATOM 516 C C . HIS A 1 74 ? -4.036 2.805 0.473 1.00 96.12 74 HIS A C 1
ATOM 518 O O . HIS A 1 74 ? -5.053 3.202 -0.100 1.00 96.12 74 HIS A O 1
ATOM 524 N N . ALA A 1 75 ? -3.908 1.571 0.952 1.00 95.88 75 ALA A N 1
ATOM 525 C CA . ALA A 1 75 ? -4.982 0.586 1.009 1.00 95.88 75 ALA A CA 1
ATOM 526 C C . ALA A 1 75 ? -4.701 -0.467 2.094 1.00 95.88 75 ALA A C 1
ATOM 528 O O . ALA A 1 75 ? -3.560 -0.613 2.538 1.00 95.88 75 ALA A O 1
ATOM 529 N N . MET A 1 76 ? -5.744 -1.208 2.478 1.00 94.12 76 MET A N 1
ATOM 530 C CA . MET A 1 76 ? -5.638 -2.393 3.333 1.00 94.12 76 MET A CA 1
ATOM 531 C C . MET A 1 76 ? -5.530 -3.652 2.468 1.00 94.12 76 MET A C 1
ATOM 533 O O . MET A 1 76 ? -6.413 -3.911 1.648 1.00 94.12 76 MET A O 1
ATOM 537 N N . LEU A 1 77 ? -4.463 -4.428 2.641 1.00 93.06 77 LEU A N 1
ATOM 538 C CA . LEU A 1 77 ? -4.220 -5.671 1.908 1.00 93.06 77 LEU A CA 1
ATOM 539 C C . LEU A 1 77 ? -3.291 -6.570 2.726 1.00 93.06 77 LEU A C 1
ATOM 541 O O . LEU A 1 77 ? -2.271 -6.088 3.200 1.00 93.06 77 LEU A O 1
ATOM 545 N N . ASP A 1 78 ? -3.607 -7.859 2.856 1.00 93.06 78 ASP A N 1
ATOM 546 C CA . ASP A 1 78 ? -2.665 -8.841 3.412 1.00 93.06 78 ASP A CA 1
ATOM 547 C C . ASP A 1 78 ? -1.535 -9.071 2.401 1.00 93.06 78 ASP A C 1
ATOM 549 O O . ASP A 1 78 ? -1.669 -9.824 1.432 1.00 93.06 78 ASP A O 1
ATOM 553 N N . LEU A 1 79 ? -0.456 -8.314 2.573 1.00 93.88 79 LEU A N 1
ATOM 554 C CA . LEU A 1 79 ? 0.712 -8.358 1.712 1.00 93.88 79 LEU A CA 1
ATOM 555 C C . LEU A 1 79 ? 1.735 -9.349 2.273 1.00 93.88 79 LEU A C 1
ATOM 557 O O . LEU A 1 79 ? 2.435 -10.006 1.502 1.00 93.88 79 LEU A O 1
ATOM 561 N N . SER A 1 80 ? 1.797 -9.461 3.602 1.00 93.06 80 SER A N 1
ATOM 562 C CA . SER A 1 80 ? 2.708 -10.334 4.341 1.00 93.06 80 SER A CA 1
ATOM 563 C C . SER A 1 80 ? 2.346 -11.824 4.282 1.00 93.06 80 SER A C 1
ATOM 565 O O . SER A 1 80 ? 3.234 -12.660 4.462 1.00 93.06 80 SER A O 1
ATOM 567 N N . GLY A 1 81 ? 1.088 -12.161 3.983 1.00 91.88 81 GLY A N 1
ATOM 568 C CA . GLY A 1 81 ? 0.581 -13.530 3.896 1.00 91.88 81 GLY A CA 1
ATOM 569 C C . GLY A 1 81 ? 0.248 -14.162 5.249 1.00 91.88 81 GLY A C 1
ATOM 570 O O . GLY A 1 81 ? 0.170 -15.391 5.348 1.00 91.88 81 GLY A O 1
ATOM 571 N N . ASP A 1 82 ? 0.103 -13.363 6.309 1.00 91.12 82 ASP A N 1
ATOM 572 C CA . ASP A 1 82 ? -0.191 -13.853 7.661 1.00 91.12 82 ASP A CA 1
ATOM 573 C C . ASP A 1 82 ? -1.698 -13.948 7.969 1.00 91.12 82 ASP A C 1
ATOM 575 O O . ASP A 1 82 ? -2.094 -14.451 9.028 1.00 91.12 82 ASP A O 1
ATOM 579 N N . GLY A 1 83 ? -2.534 -13.543 7.010 1.00 89.38 83 GLY A N 1
ATOM 580 C CA . GLY A 1 83 ? -3.984 -13.525 7.095 1.00 89.38 83 GLY A CA 1
ATOM 581 C C . GLY A 1 83 ? -4.549 -12.204 7.606 1.00 89.38 83 GLY A C 1
ATOM 582 O O . GLY A 1 83 ? -5.744 -11.986 7.428 1.00 89.38 83 GLY A O 1
ATOM 583 N N . ALA A 1 84 ? -3.747 -11.324 8.212 1.00 91.12 84 ALA A N 1
ATOM 584 C CA . ALA A 1 84 ? -4.190 -10.020 8.687 1.00 91.12 84 ALA A CA 1
ATOM 585 C C . ALA A 1 84 ? -3.912 -8.933 7.630 1.00 91.12 84 ALA A C 1
ATOM 587 O O . ALA A 1 84 ? -2.800 -8.822 7.120 1.00 91.12 84 ALA A O 1
ATOM 588 N N . PRO A 1 85 ? -4.890 -8.072 7.303 1.00 93.38 85 PRO A N 1
ATOM 589 C CA . PRO A 1 85 ? -4.659 -6.977 6.368 1.00 93.38 85 PRO A CA 1
ATOM 590 C C . PRO A 1 85 ? -3.613 -5.975 6.875 1.00 93.38 85 PRO A C 1
ATOM 592 O O . PRO A 1 85 ? -3.762 -5.385 7.948 1.00 93.38 85 PRO A O 1
ATOM 595 N N . ASP A 1 86 ? -2.597 -5.723 6.054 1.00 95.38 86 ASP A N 1
ATOM 596 C CA . ASP A 1 86 ? -1.591 -4.691 6.280 1.00 95.38 86 ASP A CA 1
ATOM 597 C C . ASP A 1 86 ? -2.084 -3.337 5.754 1.00 95.38 86 ASP A C 1
ATOM 599 O O . ASP A 1 86 ? -2.801 -3.270 4.753 1.00 95.38 86 ASP A O 1
ATOM 603 N N . LEU A 1 87 ? -1.643 -2.236 6.368 1.00 96.69 87 LEU A N 1
ATOM 604 C CA . LEU A 1 87 ? -1.775 -0.909 5.761 1.00 96.69 87 LEU A CA 1
ATOM 605 C C . LEU A 1 87 ? -0.567 -0.664 4.855 1.00 96.69 87 LEU A C 1
ATOM 607 O O . LEU A 1 87 ? 0.558 -0.473 5.325 1.00 96.69 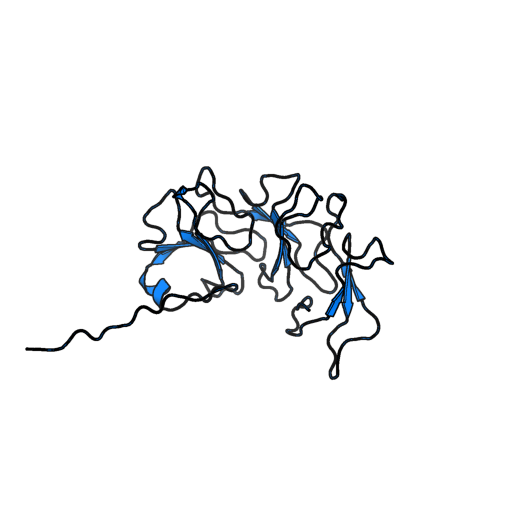87 LEU A O 1
ATOM 611 N N . VAL A 1 88 ? -0.810 -0.634 3.548 1.00 97.19 88 VAL A N 1
ATOM 612 C CA . VAL A 1 88 ? 0.222 -0.429 2.529 1.00 97.19 88 VAL A CA 1
ATOM 613 C C . VAL A 1 88 ? 0.152 1.007 2.033 1.00 97.19 88 VAL A C 1
ATOM 615 O O . VAL A 1 88 ? -0.792 1.382 1.339 1.00 97.19 88 VAL A O 1
ATOM 618 N N . VAL A 1 89 ? 1.163 1.816 2.355 1.00 97.25 89 VAL A N 1
ATOM 619 C CA . VAL A 1 89 ? 1.307 3.173 1.820 1.00 97.25 89 VAL A CA 1
ATOM 620 C C . VAL A 1 89 ? 2.080 3.105 0.508 1.00 97.25 89 VAL A C 1
ATOM 622 O O . VAL A 1 89 ? 3.296 2.893 0.473 1.00 97.25 89 VAL A O 1
ATOM 625 N N . THR A 1 90 ? 1.356 3.303 -0.591 1.00 96.62 90 THR A N 1
ATOM 626 C CA . THR A 1 90 ? 1.897 3.254 -1.953 1.00 96.62 90 THR A CA 1
ATOM 627 C C . THR A 1 90 ? 2.458 4.593 -2.405 1.00 96.62 90 THR A C 1
ATOM 629 O O . THR A 1 90 ? 3.232 4.638 -3.356 1.00 96.62 90 THR A O 1
ATOM 632 N N . ARG A 1 91 ? 2.096 5.695 -1.739 1.00 95.19 91 ARG A N 1
ATOM 633 C CA . ARG A 1 91 ? 2.664 7.022 -1.990 1.00 95.19 91 ARG A CA 1
ATOM 634 C C . ARG A 1 91 ? 2.595 7.895 -0.744 1.00 95.19 91 ARG A C 1
ATOM 636 O O . ARG A 1 91 ? 1.509 8.142 -0.230 1.00 95.19 91 ARG A O 1
ATOM 643 N N . ALA A 1 92 ? 3.738 8.433 -0.334 1.00 93.62 92 ALA A N 1
ATOM 644 C CA . ALA A 1 92 ? 3.824 9.445 0.712 1.00 93.62 92 ALA A CA 1
ATOM 645 C C . ALA A 1 92 ? 3.928 10.853 0.107 1.00 93.62 92 ALA A C 1
ATOM 647 O O . ALA A 1 92 ? 4.424 11.036 -1.007 1.00 93.62 92 ALA A O 1
ATOM 648 N N . CYS A 1 93 ? 3.456 11.853 0.848 1.00 90.50 93 CYS A N 1
ATOM 649 C CA . CYS A 1 93 ? 3.466 13.245 0.396 1.00 90.50 93 CYS A CA 1
ATOM 650 C C . CYS A 1 93 ? 4.784 13.970 0.669 1.00 90.50 93 CYS A C 1
ATOM 652 O O . CYS A 1 93 ? 5.140 14.883 -0.072 1.00 90.50 93 CYS A O 1
ATOM 654 N N . GLU A 1 94 ? 5.531 13.521 1.677 1.00 89.50 94 GLU A N 1
ATOM 655 C CA . GLU A 1 94 ? 6.804 14.123 2.091 1.00 89.50 94 GLU A CA 1
ATOM 656 C C . GLU A 1 94 ? 8.026 13.246 1.762 1.00 89.50 94 GLU A C 1
ATOM 658 O O . GLU A 1 94 ? 9.162 13.689 1.923 1.00 89.50 94 GLU A O 1
ATOM 663 N N . ASP A 1 95 ? 7.815 12.021 1.266 1.00 93.06 95 ASP A N 1
ATOM 664 C CA . ASP A 1 95 ? 8.884 11.106 0.859 1.00 93.06 95 ASP A CA 1
ATOM 665 C C . ASP A 1 95 ? 8.613 10.525 -0.535 1.00 93.06 95 ASP A C 1
ATOM 667 O O . ASP A 1 95 ? 7.810 9.610 -0.723 1.00 93.06 95 ASP A O 1
ATOM 671 N N . GLU A 1 96 ? 9.328 11.047 -1.532 1.00 91.25 96 GLU A N 1
ATOM 672 C CA . GLU A 1 96 ? 9.203 10.609 -2.922 1.00 91.25 96 GLU A CA 1
ATOM 673 C C . GLU A 1 96 ? 9.709 9.187 -3.193 1.00 91.25 96 GLU A C 1
ATOM 675 O O . GLU A 1 96 ? 9.440 8.645 -4.271 1.00 91.25 96 GLU A O 1
ATOM 680 N N . ALA A 1 97 ? 10.484 8.587 -2.286 1.00 94.75 97 ALA A N 1
ATOM 681 C CA . ALA A 1 97 ? 10.933 7.213 -2.461 1.00 94.75 97 ALA A CA 1
ATOM 682 C C . ALA A 1 97 ? 9.777 6.216 -2.274 1.00 94.75 97 ALA A C 1
ATOM 684 O O . ALA A 1 97 ? 9.823 5.128 -2.860 1.00 94.75 97 ALA A O 1
ATOM 685 N N . VAL A 1 98 ? 8.732 6.598 -1.530 1.00 96.06 98 VAL A N 1
ATOM 686 C CA . VAL A 1 98 ? 7.503 5.812 -1.380 1.00 96.06 98 VAL A CA 1
ATOM 687 C C . VAL A 1 98 ? 6.689 5.882 -2.675 1.00 96.06 98 VAL A C 1
ATOM 689 O O . VAL A 1 98 ? 6.283 6.954 -3.121 1.00 96.06 98 VAL A O 1
ATOM 692 N N . GLY A 1 99 ? 6.481 4.728 -3.307 1.00 94.19 99 GLY A N 1
ATOM 693 C CA . GLY A 1 99 ? 5.871 4.612 -4.633 1.00 94.19 99 GLY A CA 1
ATOM 694 C C . GLY A 1 99 ? 6.858 4.722 -5.793 1.00 94.19 99 GLY A C 1
ATOM 695 O O . GLY A 1 99 ? 6.435 4.831 -6.946 1.00 94.19 99 GLY A O 1
ATOM 696 N N . LYS A 1 100 ? 8.169 4.702 -5.521 1.00 93.06 100 LYS A N 1
ATOM 697 C CA . LYS A 1 100 ? 9.226 4.584 -6.543 1.00 93.06 100 LYS A CA 1
ATOM 698 C C . LYS A 1 100 ? 10.205 3.467 -6.198 1.00 93.06 100 LYS A C 1
ATOM 700 O O . LYS A 1 100 ? 10.335 2.516 -6.956 1.00 93.06 100 LYS A O 1
ATOM 705 N N . ALA A 1 101 ? 10.871 3.590 -5.051 1.00 94.88 101 ALA A N 1
ATOM 706 C CA . ALA A 1 101 ? 11.892 2.653 -4.587 1.00 94.88 101 ALA A CA 1
ATOM 707 C C . ALA A 1 101 ? 11.363 1.676 -3.532 1.00 94.88 101 ALA A C 1
ATOM 709 O O . ALA A 1 101 ? 11.936 0.604 -3.348 1.00 94.88 101 ALA A O 1
ATOM 710 N N . ARG A 1 102 ? 10.292 2.044 -2.822 1.00 96.19 102 ARG A N 1
ATOM 711 C CA . ARG A 1 102 ? 9.654 1.188 -1.821 1.00 96.19 102 ARG A CA 1
ATOM 712 C C . ARG A 1 102 ? 8.172 1.505 -1.627 1.00 96.19 102 ARG A C 1
ATOM 714 O O . ARG A 1 102 ? 7.727 2.585 -2.009 1.00 96.19 102 ARG A O 1
ATOM 721 N N . TRP A 1 103 ? 7.444 0.603 -0.988 1.00 97.75 103 TRP A N 1
ATOM 722 C CA . TRP A 1 103 ? 6.232 0.928 -0.233 1.00 97.75 103 TRP A CA 1
ATOM 723 C C . TRP A 1 103 ? 6.543 0.936 1.256 1.00 97.75 103 TRP A C 1
ATOM 725 O O . TRP A 1 103 ? 7.447 0.230 1.700 1.00 97.75 103 TRP A O 1
ATOM 735 N N . ASP A 1 104 ? 5.795 1.720 2.020 1.00 97.06 104 ASP A N 1
ATOM 736 C CA . ASP A 1 104 ? 5.877 1.694 3.477 1.00 97.06 104 ASP A CA 1
ATOM 737 C C . ASP A 1 104 ? 4.704 0.849 3.992 1.00 97.06 104 ASP A C 1
ATOM 739 O O . ASP A 1 104 ? 3.542 1.198 3.788 1.00 97.06 104 ASP A O 1
ATOM 743 N N . VAL A 1 105 ? 5.008 -0.301 4.598 1.00 97.12 105 VAL A N 1
ATOM 744 C CA . VAL A 1 105 ? 4.008 -1.302 4.998 1.00 97.12 105 VAL A CA 1
ATOM 745 C C . VAL A 1 105 ? 3.937 -1.384 6.511 1.00 97.12 105 VAL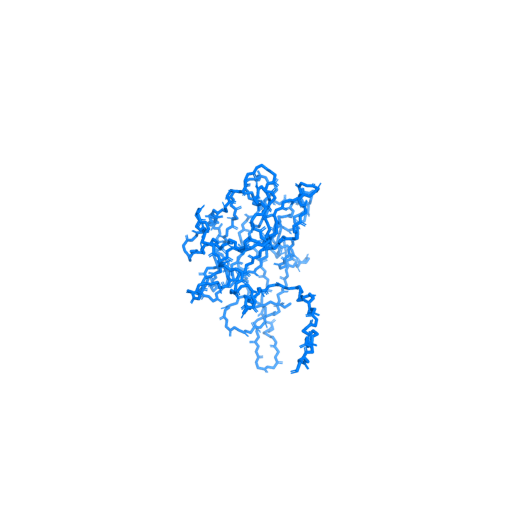 A C 1
ATOM 747 O O . VAL A 1 105 ? 4.920 -1.707 7.181 1.00 97.12 105 VAL A O 1
ATOM 750 N N . TYR A 1 106 ? 2.764 -1.107 7.060 1.00 96.88 106 TYR A N 1
ATOM 751 C CA . TYR A 1 106 ? 2.481 -1.256 8.478 1.00 96.88 106 TYR A CA 1
ATOM 752 C C . TYR A 1 106 ? 1.762 -2.584 8.678 1.00 96.88 106 TYR A C 1
ATOM 754 O O . TYR A 1 106 ? 0.608 -2.730 8.277 1.00 96.88 106 TYR A O 1
ATOM 762 N N . LEU A 1 107 ? 2.477 -3.544 9.269 1.00 95.44 107 LEU A N 1
ATOM 763 C CA . LEU A 1 107 ? 1.997 -4.919 9.392 1.00 95.44 107 LEU A CA 1
ATOM 764 C C . LEU A 1 107 ? 0.712 -4.999 10.217 1.00 95.44 107 LEU A C 1
ATOM 766 O O . LEU A 1 107 ? 0.624 -4.356 11.270 1.00 95.44 107 LEU A O 1
ATOM 770 N N . GLY A 1 108 ? -0.246 -5.774 9.720 1.00 94.38 108 GLY A N 1
ATOM 771 C CA . GLY A 1 108 ? -1.535 -6.039 10.338 1.00 94.38 108 GLY A CA 1
ATOM 772 C C . GLY A 1 108 ? -1.436 -6.855 11.622 1.00 94.38 108 GLY A C 1
ATOM 773 O O . GLY A 1 108 ? -0.430 -7.489 11.937 1.00 94.38 108 GLY A O 1
ATOM 774 N N . GLY A 1 109 ? -2.501 -6.807 12.415 1.00 90.75 109 GLY A N 1
ATOM 775 C CA . GLY A 1 109 ? -2.603 -7.564 13.648 1.00 90.75 109 GLY A CA 1
ATOM 776 C C . GLY A 1 109 ? -3.929 -7.343 14.360 1.00 90.75 109 GLY A C 1
ATOM 777 O O . GLY A 1 109 ? -4.813 -6.607 13.917 1.00 90.75 109 GLY A O 1
ATOM 778 N N . LEU A 1 110 ? -4.076 -7.994 15.512 1.00 87.06 110 LEU A N 1
ATOM 779 C CA . LEU A 1 110 ? -5.292 -7.877 16.306 1.00 87.06 110 LEU A CA 1
ATOM 780 C C . LEU A 1 110 ? -5.470 -6.433 16.807 1.00 87.06 110 LEU A C 1
ATOM 782 O O . LEU A 1 110 ? -4.719 -5.970 17.665 1.00 87.06 110 LEU A O 1
ATOM 786 N N . GLY A 1 111 ? -6.504 -5.748 16.313 1.00 90.56 111 GLY A N 1
ATOM 787 C CA . GLY A 1 111 ? -6.883 -4.411 16.777 1.00 90.56 111 GLY A CA 1
ATOM 788 C C . GLY A 1 111 ? -6.047 -3.264 16.204 1.00 90.56 111 GLY A C 1
ATOM 789 O O . GLY A 1 111 ? -6.067 -2.164 16.764 1.00 90.56 111 GLY A O 1
ATOM 790 N N . GLY A 1 112 ? -5.311 -3.479 15.114 1.00 95.56 112 GLY A N 1
ATOM 791 C CA . GLY A 1 112 ? -4.609 -2.403 14.420 1.00 95.56 112 GLY A CA 1
ATOM 792 C C . GLY A 1 112 ? -3.479 -2.881 13.525 1.00 95.56 112 GLY A C 1
ATOM 793 O O . GLY A 1 112 ? -3.215 -4.073 13.402 1.00 95.56 112 GLY A O 1
ATOM 794 N N . VAL A 1 113 ? -2.768 -1.912 12.965 1.00 96.69 113 VAL A N 1
ATOM 795 C CA . VAL A 1 113 ? -1.482 -2.121 12.297 1.00 96.69 113 VAL A CA 1
ATOM 796 C C . VAL A 1 113 ? -0.332 -1.635 13.188 1.00 96.69 113 VAL A C 1
ATOM 798 O O . VAL A 1 113 ? -0.530 -0.853 14.122 1.00 96.69 113 VAL A O 1
ATOM 801 N N . SER A 1 114 ? 0.895 -2.071 12.899 1.00 95.31 114 SER A N 1
ATOM 802 C CA . SER A 1 114 ? 2.114 -1.521 13.506 1.00 95.31 114 SER A CA 1
ATOM 803 C C . SER A 1 114 ? 2.152 0.010 13.387 1.00 95.31 114 SER A C 1
ATOM 805 O O . SER A 1 114 ? 1.731 0.579 12.386 1.00 95.31 114 SER A O 1
ATOM 807 N N . THR A 1 115 ? 2.722 0.706 14.372 1.00 91.38 115 THR A N 1
ATOM 808 C CA . THR A 1 115 ? 2.948 2.163 14.287 1.00 91.38 115 THR A CA 1
ATOM 809 C C . THR A 1 115 ? 4.213 2.527 13.509 1.00 91.38 115 THR A C 1
ATOM 811 O O . THR A 1 115 ? 4.433 3.695 13.196 1.00 91.38 115 THR A O 1
ATOM 814 N N . THR A 1 116 ? 5.062 1.540 13.218 1.00 93.12 116 THR A N 1
ATOM 815 C CA . THR A 1 116 ? 6.310 1.708 12.468 1.00 93.12 116 THR A CA 1
ATOM 816 C C . THR A 1 116 ? 6.209 0.955 11.152 1.00 93.12 116 THR A C 1
ATOM 818 O O . THR A 1 116 ? 5.897 -0.239 11.148 1.00 93.12 116 THR A O 1
ATOM 821 N N . ALA A 1 117 ? 6.500 1.650 10.054 1.00 95.38 117 ALA A N 1
ATOM 822 C CA . ALA A 1 117 ? 6.501 1.063 8.726 1.00 95.38 117 ALA A CA 1
ATOM 823 C C . ALA A 1 117 ? 7.728 0.165 8.525 1.00 95.38 117 ALA A C 1
ATOM 825 O O . ALA A 1 117 ? 8.858 0.527 8.866 1.00 95.38 117 ALA A O 1
ATOM 826 N N . THR A 1 118 ? 7.494 -0.990 7.914 1.00 95.81 118 THR A N 1
ATOM 827 C CA . THR A 1 118 ? 8.521 -1.825 7.302 1.00 95.81 118 THR A CA 1
ATOM 828 C C . THR A 1 118 ? 8.669 -1.382 5.846 1.00 95.81 118 THR A C 1
ATOM 830 O O . THR A 1 118 ? 7.687 -1.432 5.104 1.00 95.81 118 THR A O 1
ATOM 833 N N . PRO A 1 119 ? 9.853 -0.934 5.398 1.00 96.25 119 PRO A N 1
ATOM 834 C CA . PRO A 1 119 ? 10.057 -0.559 4.006 1.00 96.25 119 PRO A CA 1
ATOM 835 C C . PRO A 1 119 ? 10.100 -1.807 3.119 1.00 96.25 119 PRO A C 1
ATOM 837 O O . PRO A 1 119 ? 10.962 -2.672 3.277 1.00 96.25 119 PRO A O 1
ATOM 840 N N . TRP A 1 120 ? 9.196 -1.883 2.150 1.00 96.62 120 TRP A N 1
ATOM 841 C CA . TRP A 1 120 ? 9.142 -2.946 1.154 1.00 96.62 120 TRP A CA 1
ATOM 842 C C . TRP A 1 120 ? 9.783 -2.473 -0.140 1.00 96.62 120 TRP A C 1
ATOM 844 O O . TRP A 1 120 ? 9.191 -1.693 -0.882 1.00 96.62 120 TRP A O 1
ATOM 854 N N . ALA A 1 121 ? 11.008 -2.930 -0.403 1.00 96.00 121 ALA A N 1
ATOM 855 C CA . ALA A 1 121 ? 11.744 -2.565 -1.608 1.00 96.00 121 ALA A CA 1
ATOM 856 C C . ALA A 1 121 ? 10.974 -2.954 -2.880 1.00 96.00 121 ALA A C 1
ATOM 858 O O . ALA A 1 121 ? 10.451 -4.064 -2.982 1.00 96.00 121 ALA A O 1
ATOM 859 N N . LEU A 1 122 ? 10.944 -2.036 -3.845 1.00 95.00 122 LEU A N 1
ATOM 860 C CA . LEU A 1 122 ? 10.340 -2.215 -5.161 1.00 95.00 122 LEU A CA 1
ATOM 861 C C . LEU A 1 122 ? 11.429 -2.414 -6.224 1.00 95.00 122 LEU A C 1
ATOM 863 O O . LEU A 1 122 ? 12.537 -1.888 -6.081 1.00 95.00 122 LEU A O 1
ATOM 867 N N . PRO A 1 123 ? 11.132 -3.139 -7.313 1.00 92.31 123 PRO A N 1
ATOM 868 C CA . PRO A 1 123 ? 12.087 -3.334 -8.388 1.00 92.31 123 PRO A CA 1
ATOM 869 C C . PRO A 1 123 ? 12.306 -2.053 -9.198 1.00 92.31 123 PRO A C 1
ATOM 871 O O . PRO A 1 123 ? 11.359 -1.383 -9.623 1.00 92.31 123 PRO A O 1
ATOM 874 N N . ASP A 1 124 ? 13.576 -1.758 -9.469 1.00 90.50 124 ASP A N 1
ATOM 875 C CA . ASP A 1 124 ? 13.991 -0.647 -10.322 1.00 90.50 124 ASP A CA 1
ATOM 876 C C . ASP A 1 124 ? 13.916 -1.052 -11.802 1.00 90.50 124 ASP A C 1
ATOM 878 O O . ASP A 1 124 ? 14.700 -1.876 -12.279 1.00 90.50 124 ASP A O 1
ATOM 882 N N . LEU A 1 125 ? 12.956 -0.475 -12.526 1.00 88.06 125 LEU A N 1
ATOM 883 C CA . LEU A 1 125 ? 12.801 -0.639 -13.978 1.00 88.06 125 LEU A CA 1
ATOM 884 C C . LEU A 1 125 ? 13.362 0.561 -14.760 1.00 88.06 125 LEU A C 1
ATOM 886 O O . LEU A 1 125 ? 13.162 0.682 -15.968 1.00 88.06 125 LEU A O 1
ATOM 890 N N . GLY A 1 126 ? 14.075 1.462 -14.082 1.00 84.06 126 GLY A N 1
ATOM 891 C CA . GLY A 1 126 ? 14.676 2.653 -14.658 1.00 84.06 126 GLY A CA 1
ATOM 892 C C . GLY A 1 126 ? 13.835 3.921 -14.502 1.00 84.06 126 GLY A C 1
ATOM 893 O O . GLY A 1 126 ? 12.831 3.988 -13.785 1.00 84.06 126 GLY A O 1
ATOM 894 N N . ALA A 1 127 ? 14.291 4.981 -15.173 1.00 75.88 127 ALA A N 1
ATOM 895 C CA . ALA A 1 127 ? 13.785 6.336 -14.986 1.00 75.88 127 ALA A CA 1
ATOM 896 C C . ALA A 1 127 ? 12.292 6.473 -15.337 1.00 75.88 127 ALA A C 1
ATOM 898 O O . ALA A 1 127 ? 11.848 6.064 -16.408 1.00 75.88 127 ALA A O 1
ATOM 899 N N . GLY A 1 128 ? 11.534 7.121 -14.448 1.00 73.81 128 GLY A N 1
ATOM 900 C CA . GLY A 1 128 ? 10.094 7.353 -14.622 1.00 73.81 128 GLY A CA 1
ATOM 901 C C . GLY A 1 128 ? 9.201 6.217 -14.117 1.00 73.81 128 GLY A C 1
ATOM 902 O O . GLY A 1 128 ? 7.980 6.327 -14.209 1.00 73.81 128 GLY A O 1
ATOM 903 N N . THR A 1 129 ? 9.780 5.154 -13.555 1.00 86.06 129 THR A N 1
ATOM 904 C CA . THR A 1 129 ? 9.018 4.086 -12.901 1.00 86.06 129 THR A CA 1
ATOM 905 C C . THR A 1 129 ? 8.290 4.623 -11.670 1.00 86.06 129 THR A C 1
ATOM 907 O O . THR A 1 129 ? 8.872 5.329 -10.844 1.00 86.06 129 THR A O 1
ATOM 910 N N . SER A 1 130 ? 7.006 4.288 -11.551 1.00 89.94 130 SER A N 1
ATOM 911 C CA . SER A 1 130 ? 6.191 4.607 -10.385 1.00 89.94 130 SER A CA 1
ATOM 912 C C . SER A 1 130 ? 5.273 3.441 -10.046 1.00 89.94 130 SER A C 1
ATOM 914 O O . SER A 1 130 ? 4.626 2.868 -10.920 1.00 89.94 130 SER A O 1
ATOM 916 N N . TYR A 1 131 ? 5.202 3.163 -8.751 1.00 92.88 131 TYR A N 1
ATOM 917 C CA . TYR A 1 131 ? 4.321 2.209 -8.100 1.00 92.88 131 TYR A CA 1
ATOM 918 C C . TYR A 1 131 ? 3.411 2.935 -7.099 1.00 92.88 131 TYR A C 1
ATOM 920 O O . TYR A 1 131 ? 3.263 2.519 -5.960 1.00 92.88 131 TYR A O 1
ATOM 928 N N . ALA A 1 132 ? 2.851 4.088 -7.474 1.00 92.06 132 ALA A N 1
ATOM 929 C CA . ALA A 1 132 ? 2.048 4.915 -6.565 1.00 92.06 132 ALA A CA 1
ATOM 930 C C . ALA A 1 132 ? 0.654 4.331 -6.225 1.00 92.06 132 ALA A C 1
ATOM 932 O O . ALA A 1 132 ? -0.158 5.011 -5.598 1.00 92.06 132 ALA A O 1
ATOM 933 N N . ALA A 1 133 ? 0.371 3.094 -6.635 1.00 92.31 133 ALA A N 1
ATOM 934 C CA . ALA A 1 133 ? -0.857 2.343 -6.394 1.00 92.31 133 ALA A CA 1
ATOM 935 C C . ALA A 1 133 ? -0.524 0.842 -6.281 1.00 92.31 133 ALA A C 1
ATOM 937 O O . ALA A 1 133 ? 0.583 0.438 -6.624 1.00 92.31 133 ALA A O 1
ATOM 938 N N . LEU A 1 134 ? -1.471 0.016 -5.824 1.00 92.31 134 LEU A N 1
ATOM 939 C CA . LEU A 1 134 ? -1.286 -1.444 -5.741 1.00 92.31 134 LEU A CA 1
ATOM 940 C C . LEU A 1 134 ? -1.305 -2.136 -7.116 1.00 92.31 134 LEU A C 1
ATOM 942 O O . LEU A 1 134 ? -0.804 -3.249 -7.269 1.00 92.31 134 LEU A O 1
ATOM 946 N N . GLU A 1 135 ? -1.858 -1.465 -8.123 1.00 91.38 135 GLU A N 1
ATOM 947 C CA . GLU A 1 135 ? -1.852 -1.894 -9.517 1.00 91.38 135 GLU A CA 1
ATOM 948 C C . GLU A 1 135 ? -1.594 -0.707 -10.447 1.00 91.38 135 GLU A C 1
ATOM 950 O O . GLU A 1 135 ? -1.915 0.444 -10.137 1.00 91.38 135 GLU A O 1
ATOM 955 N N . GLY A 1 136 ? -1.016 -0.991 -11.611 1.00 86.25 136 GLY A N 1
ATOM 956 C CA . GLY A 1 136 ? -0.712 0.011 -12.621 1.00 86.25 136 GLY A CA 1
ATOM 957 C C . GLY A 1 136 ? -1.091 -0.471 -14.007 1.00 86.25 136 GLY A C 1
ATOM 958 O O . GLY A 1 136 ? -0.649 -1.529 -14.454 1.00 86.25 136 GLY A O 1
ATOM 959 N N . ALA A 1 137 ? -1.876 0.334 -14.720 1.00 83.38 137 ALA A N 1
ATOM 960 C CA . ALA A 1 137 ? -2.041 0.171 -16.156 1.00 83.38 137 ALA A CA 1
ATOM 961 C C . ALA A 1 137 ? -0.846 0.805 -16.874 1.00 83.38 137 ALA A C 1
ATOM 963 O O . ALA A 1 137 ? -0.516 1.972 -16.643 1.00 83.38 137 ALA A O 1
ATOM 964 N N . ALA A 1 138 ? -0.229 0.047 -17.777 1.00 79.12 138 ALA A N 1
ATOM 965 C CA . ALA A 1 138 ? 0.928 0.521 -18.511 1.00 79.12 138 ALA A CA 1
ATOM 966 C C . ALA A 1 138 ? 0.592 1.763 -19.338 1.00 79.12 138 ALA A C 1
ATOM 968 O O . ALA A 1 138 ? -0.395 1.820 -20.077 1.00 79.12 138 ALA A O 1
ATOM 969 N N . ALA A 1 139 ? 1.451 2.769 -19.235 1.00 78.94 139 ALA A N 1
ATOM 970 C CA . ALA A 1 139 ? 1.255 4.034 -19.923 1.00 78.94 139 ALA A CA 1
ATOM 971 C C . ALA A 1 139 ? 2.593 4.585 -20.436 1.00 78.94 139 ALA A C 1
ATOM 973 O O . ALA A 1 139 ? 2.882 5.786 -20.345 1.00 78.94 139 ALA A O 1
ATOM 974 N N . CYS A 1 140 ? 3.383 3.687 -21.040 1.00 76.25 140 CYS A N 1
ATOM 975 C CA . CYS A 1 140 ? 4.757 3.914 -21.491 1.00 76.25 140 CYS A CA 1
ATOM 976 C C . CYS A 1 140 ? 4.906 5.102 -22.443 1.00 76.25 140 CYS A C 1
ATOM 978 O O . CYS A 1 140 ? 5.819 5.909 -22.294 1.00 76.25 140 CYS A O 1
ATOM 980 N N . ARG A 1 141 ? 3.959 5.292 -23.372 1.00 73.06 141 ARG A N 1
ATOM 981 C CA . ARG A 1 141 ? 3.980 6.438 -24.304 1.00 73.06 141 ARG A CA 1
ATOM 982 C C . ARG A 1 141 ? 3.815 7.795 -23.618 1.00 73.06 141 ARG A C 1
ATOM 984 O O . ARG A 1 141 ? 4.183 8.808 -24.199 1.00 73.06 141 ARG A O 1
ATOM 991 N N . SER A 1 142 ? 3.241 7.816 -22.418 1.00 69.38 142 SER A N 1
ATOM 992 C CA . SER A 1 142 ? 3.040 9.032 -21.624 1.00 69.38 142 SER A CA 1
ATOM 993 C C . SER A 1 142 ? 3.995 9.146 -20.433 1.00 69.38 142 SER A C 1
ATOM 995 O O . SER A 1 142 ? 3.853 10.075 -19.646 1.00 69.38 142 SER A O 1
ATOM 997 N N . GLY A 1 143 ? 4.944 8.209 -20.291 1.00 64.56 143 GLY A N 1
ATOM 998 C CA . GLY A 1 143 ? 5.920 8.197 -19.198 1.00 64.56 143 GLY A CA 1
ATOM 999 C C . GLY A 1 143 ? 5.319 7.967 -17.808 1.00 64.56 143 GLY A C 1
ATOM 1000 O O . GLY A 1 143 ? 5.939 8.340 -16.822 1.00 64.56 143 GLY A O 1
ATOM 1001 N N . ARG A 1 144 ? 4.108 7.397 -17.714 1.00 65.88 144 ARG A N 1
ATOM 1002 C CA . ARG A 1 144 ? 3.389 7.206 -16.436 1.00 65.88 144 ARG A CA 1
ATOM 1003 C C . ARG A 1 144 ? 3.705 5.886 -15.721 1.00 65.88 144 ARG A C 1
ATOM 1005 O O . ARG A 1 144 ? 3.141 5.644 -14.663 1.00 65.88 144 ARG A O 1
ATOM 1012 N N . GLY A 1 145 ? 4.602 5.069 -16.274 1.00 80.38 145 GLY A N 1
ATOM 1013 C CA . GLY A 1 145 ? 5.125 3.877 -15.608 1.00 80.38 145 GLY A CA 1
ATOM 1014 C C . GLY A 1 145 ? 4.710 2.536 -16.234 1.00 80.38 145 GLY A C 1
ATOM 1015 O O . GLY A 1 145 ? 4.007 2.514 -17.256 1.00 80.38 145 GLY A O 1
ATOM 1016 N N . PRO A 1 146 ? 5.208 1.434 -15.643 1.00 88.00 146 PRO A N 1
ATOM 1017 C CA . PRO A 1 146 ? 4.993 0.061 -16.099 1.00 88.00 146 PRO A CA 1
ATOM 1018 C C . PRO A 1 146 ? 3.550 -0.413 -15.886 1.00 88.00 146 PRO A C 1
ATOM 1020 O O . PRO A 1 146 ? 2.780 0.189 -15.138 1.00 88.00 146 PRO A O 1
ATOM 1023 N N . GLY A 1 147 ? 3.204 -1.533 -16.520 1.00 89.56 147 GLY A N 1
ATOM 1024 C CA . GLY A 1 147 ? 2.029 -2.321 -16.156 1.00 89.56 147 GLY A CA 1
ATOM 1025 C C . GLY A 1 147 ? 2.386 -3.310 -15.051 1.00 89.56 147 GLY A C 1
ATOM 1026 O O . GLY A 1 147 ? 3.364 -4.045 -15.199 1.00 89.56 147 GLY A O 1
ATOM 1027 N N . TYR A 1 148 ? 1.625 -3.354 -13.957 1.00 91.50 148 TYR A N 1
ATOM 1028 C CA . TYR A 1 148 ? 1.878 -4.282 -12.850 1.00 91.50 148 TYR A CA 1
ATOM 1029 C C . TYR A 1 148 ? 0.634 -4.558 -11.999 1.00 91.50 148 TYR A C 1
ATOM 1031 O O . TYR A 1 148 ? -0.350 -3.823 -12.057 1.00 91.50 148 TYR A O 1
ATOM 1039 N N . GLY A 1 149 ? 0.706 -5.610 -11.188 1.00 91.94 149 GLY A N 1
ATOM 1040 C CA . GLY A 1 149 ? -0.269 -5.932 -10.149 1.00 91.94 149 GLY A CA 1
ATOM 1041 C C . GLY A 1 149 ? 0.296 -6.940 -9.150 1.00 91.94 149 GLY A C 1
ATOM 1042 O O . GLY A 1 149 ? 1.448 -7.361 -9.280 1.00 91.94 149 GLY A O 1
ATOM 1043 N N . LEU A 1 150 ? -0.524 -7.329 -8.175 1.00 92.06 150 LEU A N 1
ATOM 1044 C CA . LEU A 1 150 ? -0.158 -8.272 -7.117 1.00 92.06 150 LEU A CA 1
ATOM 1045 C C . LEU A 1 150 ? -0.906 -9.602 -7.272 1.00 92.06 150 LEU A C 1
ATOM 1047 O O . LEU A 1 150 ? -2.109 -9.614 -7.561 1.00 92.06 150 LEU A O 1
ATOM 1051 N N . ALA A 1 151 ? -0.203 -10.718 -7.078 1.00 89.25 151 ALA A N 1
ATOM 1052 C CA . ALA A 1 151 ? -0.807 -12.047 -6.976 1.00 89.25 151 ALA A CA 1
ATOM 1053 C C . ALA A 1 151 ? 0.144 -13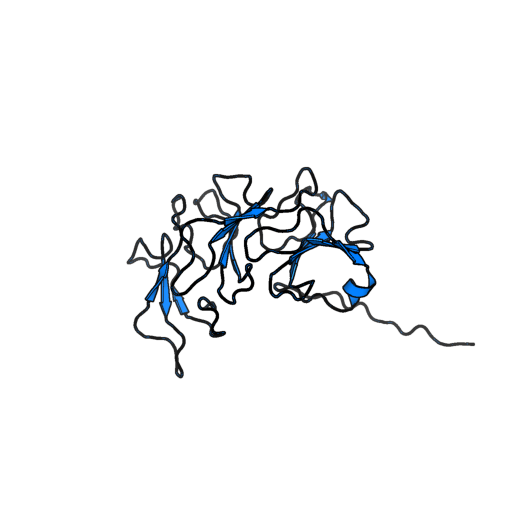.047 -6.304 1.00 89.25 151 ALA A C 1
ATOM 1055 O O . ALA A 1 151 ? 1.351 -12.850 -6.315 1.00 89.25 151 ALA A O 1
ATOM 1056 N N . HIS A 1 152 ? -0.395 -14.158 -5.804 1.00 87.19 152 HIS A N 1
ATOM 1057 C CA . HIS A 1 152 ? 0.399 -15.301 -5.344 1.00 87.19 152 HIS A CA 1
ATOM 1058 C C . HIS A 1 152 ? 0.897 -16.104 -6.557 1.00 87.19 152 HIS A C 1
ATOM 1060 O O . HIS A 1 152 ? 0.160 -16.932 -7.105 1.00 87.19 152 HIS A O 1
ATOM 1066 N N . ALA A 1 153 ? 2.106 -15.829 -7.043 1.00 84.06 153 ALA A N 1
ATOM 1067 C CA . ALA A 1 153 ? 2.625 -16.428 -8.270 1.00 84.06 153 ALA A CA 1
ATOM 1068 C C . ALA A 1 153 ? 3.395 -17.732 -8.022 1.00 84.06 153 ALA A C 1
ATOM 1070 O O . ALA A 1 153 ? 3.418 -18.598 -8.906 1.00 84.06 153 ALA A O 1
ATOM 1071 N N . ASP A 1 154 ? 4.002 -17.890 -6.848 1.00 80.88 154 ASP A N 1
ATOM 1072 C CA . ASP A 1 154 ? 4.729 -19.103 -6.456 1.00 80.88 154 ASP A CA 1
ATOM 1073 C C . ASP A 1 154 ? 3.976 -19.993 -5.445 1.00 80.88 154 ASP A C 1
ATOM 1075 O O . ASP A 1 154 ? 4.303 -21.175 -5.303 1.00 80.88 154 ASP A O 1
ATOM 1079 N N . GLY A 1 155 ? 2.902 -19.469 -4.845 1.00 81.19 155 GLY A N 1
ATOM 1080 C CA . GLY A 1 155 ? 2.031 -20.193 -3.921 1.00 81.19 155 GLY A CA 1
ATOM 1081 C C . GLY A 1 155 ? 2.587 -20.312 -2.503 1.00 81.19 155 GLY A C 1
ATOM 1082 O O . GLY A 1 155 ? 2.148 -21.201 -1.771 1.00 81.19 155 GLY A O 1
ATOM 1083 N N . ASP A 1 156 ? 3.537 -19.457 -2.121 1.00 83.00 156 ASP A N 1
ATOM 1084 C CA . ASP A 1 156 ? 4.100 -19.412 -0.769 1.00 83.00 156 ASP A CA 1
ATOM 1085 C C . ASP A 1 156 ? 3.171 -18.751 0.274 1.00 83.00 156 ASP A C 1
ATOM 1087 O O . ASP A 1 156 ? 3.391 -18.899 1.476 1.00 83.00 156 ASP A O 1
ATOM 1091 N N . GLY A 1 157 ? 2.095 -18.104 -0.187 1.00 85.38 157 GLY A N 1
ATOM 1092 C CA . GLY A 1 157 ? 1.101 -17.420 0.642 1.00 85.38 157 GLY A CA 1
ATOM 1093 C C . GLY A 1 157 ? 1.350 -15.919 0.792 1.00 85.38 157 GLY A C 1
ATOM 1094 O O . GLY A 1 157 ? 0.456 -15.216 1.247 1.00 85.38 157 GLY A O 1
ATOM 1095 N N . VAL A 1 158 ? 2.497 -15.415 0.340 1.00 90.50 158 VAL A N 1
ATOM 1096 C CA . VAL A 1 158 ? 2.845 -13.994 0.278 1.00 90.50 158 VAL A CA 1
ATOM 1097 C C . VAL A 1 158 ? 2.448 -13.452 -1.096 1.00 90.50 158 VAL A C 1
ATOM 1099 O O . VAL A 1 158 ? 2.349 -14.195 -2.078 1.00 90.50 158 VAL A O 1
ATOM 1102 N N . LEU A 1 159 ? 2.116 -12.165 -1.188 1.00 91.88 159 LEU A N 1
ATOM 1103 C CA . LEU A 1 159 ? 1.844 -11.554 -2.487 1.00 91.88 159 LEU A CA 1
ATOM 1104 C C . LEU A 1 159 ? 3.138 -11.190 -3.212 1.00 91.88 159 LEU A C 1
ATOM 1106 O O . LEU A 1 159 ? 4.018 -10.535 -2.657 1.00 91.88 159 LEU A O 1
ATOM 1110 N N . ASP A 1 160 ? 3.190 -11.532 -4.498 1.00 92.25 160 ASP A N 1
ATOM 1111 C CA . ASP A 1 160 ? 4.274 -11.168 -5.402 1.00 92.25 160 ASP A CA 1
ATOM 1112 C C . ASP A 1 160 ? 3.907 -9.944 -6.233 1.00 92.25 160 ASP A C 1
ATOM 1114 O O . ASP A 1 160 ? 2.749 -9.751 -6.617 1.00 92.25 160 ASP A O 1
ATOM 1118 N N . LEU A 1 161 ? 4.919 -9.159 -6.607 1.00 93.56 161 LEU A N 1
ATOM 1119 C CA . LEU A 1 161 ? 4.763 -8.088 -7.583 1.00 93.56 161 LEU A CA 1
ATOM 1120 C C . LEU A 1 161 ? 5.010 -8.625 -8.989 1.00 93.56 161 LEU A C 1
ATOM 1122 O O . LEU A 1 161 ? 6.096 -9.101 -9.327 1.00 93.56 161 LEU A O 1
ATOM 1126 N N . ILE A 1 162 ? 4.003 -8.496 -9.846 1.00 92.25 162 ILE A N 1
ATOM 1127 C CA . ILE A 1 162 ? 4.045 -8.987 -11.218 1.00 92.25 162 ILE A CA 1
ATOM 1128 C C . ILE A 1 162 ? 4.060 -7.801 -12.163 1.00 92.25 162 ILE A C 1
ATOM 1130 O O . ILE A 1 162 ? 3.068 -7.089 -12.297 1.00 92.25 162 ILE A O 1
ATOM 1134 N N . VAL A 1 163 ? 5.170 -7.625 -12.873 1.00 91.00 163 VAL A N 1
ATOM 1135 C CA . VAL A 1 163 ? 5.296 -6.636 -13.943 1.00 91.00 163 VAL A CA 1
ATOM 1136 C C . VAL A 1 163 ? 4.839 -7.277 -15.247 1.00 91.00 163 VAL A C 1
ATOM 1138 O O . VAL A 1 163 ? 5.449 -8.221 -15.764 1.00 91.00 163 VAL A O 1
ATOM 1141 N N . THR A 1 164 ? 3.732 -6.757 -15.760 1.00 88.25 164 THR A N 1
ATOM 1142 C CA . THR A 1 164 ? 3.048 -7.237 -16.962 1.00 88.25 164 THR A CA 1
ATOM 1143 C C . THR A 1 164 ? 3.438 -6.453 -18.207 1.00 88.25 164 THR A C 1
ATOM 1145 O O . THR A 1 164 ? 3.295 -6.977 -19.306 1.00 88.25 164 THR A O 1
ATOM 1148 N N . GLU A 1 165 ? 3.989 -5.249 -18.050 1.00 88.31 165 GLU A N 1
ATOM 1149 C CA . GLU A 1 165 ? 4.589 -4.460 -19.126 1.00 88.31 165 GLU A CA 1
ATOM 1150 C C . GLU A 1 165 ? 5.729 -3.607 -18.559 1.00 88.31 165 GLU A C 1
ATOM 1152 O O . GLU A 1 165 ? 5.554 -2.928 -17.549 1.00 88.31 165 GLU A O 1
ATOM 1157 N N . ASP A 1 166 ? 6.887 -3.626 -19.218 1.00 88.19 166 ASP A N 1
ATOM 1158 C CA . ASP A 1 166 ? 8.051 -2.809 -18.871 1.00 88.19 166 ASP A CA 1
ATOM 1159 C C . ASP A 1 166 ? 8.351 -1.845 -20.024 1.00 88.19 166 ASP A C 1
ATOM 1161 O O . ASP A 1 166 ? 8.594 -2.253 -21.160 1.00 88.19 166 ASP A O 1
ATOM 1165 N N . CYS A 1 167 ? 8.355 -0.546 -19.734 1.00 85.38 167 CYS A N 1
ATOM 1166 C CA . CYS A 1 167 ? 8.581 0.484 -20.742 1.00 85.38 167 CYS A CA 1
ATOM 1167 C C . CYS A 1 167 ? 10.022 0.516 -21.280 1.00 85.38 167 CYS A C 1
ATOM 1169 O O . CYS A 1 167 ? 10.250 1.070 -22.357 1.00 85.38 167 CYS A O 1
ATOM 1171 N N . GLY A 1 168 ? 10.982 -0.049 -20.541 1.00 85.88 168 GLY A N 1
ATOM 1172 C CA . GLY A 1 168 ? 12.383 -0.176 -20.936 1.00 85.88 168 GLY A CA 1
ATOM 1173 C C . GLY A 1 168 ? 12.729 -1.514 -21.598 1.00 85.88 168 GLY A C 1
ATOM 1174 O O . GLY A 1 168 ? 13.778 -1.616 -22.233 1.00 85.88 168 GLY A O 1
ATOM 1175 N N . ASP A 1 169 ? 11.856 -2.522 -21.498 1.00 86.44 169 ASP A N 1
ATOM 1176 C CA . ASP A 1 169 ? 12.084 -3.866 -22.035 1.00 86.44 169 ASP A CA 1
ATOM 1177 C C . ASP A 1 169 ? 10.841 -4.412 -22.751 1.00 86.44 169 ASP A C 1
ATOM 1179 O O . ASP A 1 169 ? 9.926 -4.972 -22.147 1.00 86.44 169 ASP A O 1
ATOM 1183 N N . GLY A 1 170 ? 10.865 -4.339 -24.084 1.00 82.44 170 GLY A N 1
ATOM 1184 C CA . GLY A 1 170 ? 9.784 -4.833 -24.940 1.00 82.44 170 GLY A CA 1
ATOM 1185 C C . GLY A 1 170 ? 9.578 -6.354 -24.936 1.00 82.44 170 GLY A C 1
ATOM 1186 O O . GLY A 1 170 ? 8.675 -6.832 -25.622 1.00 82.44 170 GLY A O 1
ATOM 1187 N N . THR A 1 171 ? 10.392 -7.136 -24.218 1.00 84.56 171 THR A N 1
ATOM 1188 C CA . THR A 1 171 ? 10.128 -8.570 -24.016 1.00 84.56 171 THR A CA 1
ATOM 1189 C C . THR A 1 171 ? 9.042 -8.812 -22.964 1.00 84.56 171 THR A C 1
ATOM 1191 O O . THR A 1 171 ? 8.277 -9.781 -23.080 1.00 84.56 171 THR A O 1
ATOM 1194 N N . VAL A 1 172 ? 8.918 -7.916 -21.980 1.00 84.75 172 VAL A N 1
ATOM 1195 C CA . VAL A 1 172 ? 7.886 -7.976 -20.941 1.00 84.75 172 VAL A CA 1
ATOM 1196 C C . VAL A 1 172 ? 6.564 -7.469 -21.503 1.00 84.75 172 VAL A C 1
ATOM 1198 O O . VAL A 1 172 ? 6.502 -6.424 -22.141 1.00 84.75 172 VAL A O 1
ATOM 1201 N N . GLY A 1 173 ? 5.501 -8.248 -21.319 1.00 76.44 173 GLY A N 1
ATOM 1202 C CA . GLY A 1 173 ? 4.180 -7.999 -21.905 1.00 76.44 173 GLY A CA 1
ATOM 1203 C C . GLY A 1 173 ? 3.995 -8.575 -23.310 1.00 76.44 173 GLY A C 1
ATOM 1204 O O . GLY A 1 173 ? 2.877 -8.938 -23.673 1.00 76.44 173 GLY A O 1
ATOM 1205 N N . ALA A 1 174 ? 5.077 -8.769 -24.072 1.00 78.19 174 ALA A N 1
ATOM 1206 C CA . ALA A 1 174 ? 5.030 -9.445 -25.372 1.00 78.19 174 ALA A CA 1
ATOM 1207 C C . ALA A 1 174 ? 5.239 -10.968 -25.272 1.00 78.19 174 ALA A C 1
ATOM 1209 O O . ALA A 1 174 ? 4.581 -11.730 -25.982 1.00 78.19 174 ALA A O 1
ATOM 1210 N N . GLY A 1 175 ? 6.161 -11.419 -24.411 1.00 74.88 175 GLY A N 1
ATOM 1211 C CA . GLY A 1 175 ? 6.545 -12.835 -24.310 1.00 74.88 175 GLY A CA 1
ATOM 1212 C C . GLY A 1 175 ? 6.710 -13.375 -22.889 1.00 74.88 175 GLY A C 1
ATOM 1213 O O . GLY A 1 175 ? 6.633 -14.590 -22.692 1.00 74.88 175 GLY A O 1
ATOM 1214 N N . ILE A 1 176 ? 6.910 -12.501 -21.903 1.00 83.06 176 ILE A N 1
ATOM 1215 C CA . ILE A 1 176 ? 7.036 -12.870 -20.489 1.00 83.06 176 ILE A CA 1
ATOM 1216 C C . ILE A 1 176 ? 6.318 -11.858 -19.599 1.00 83.06 176 ILE A C 1
ATOM 1218 O O . ILE A 1 176 ? 6.163 -10.699 -19.980 1.00 83.06 176 ILE A O 1
ATOM 1222 N N . TRP A 1 177 ? 5.941 -12.284 -18.398 1.00 87.88 177 TRP A N 1
ATOM 1223 C CA . TRP A 1 177 ? 5.746 -11.385 -17.258 1.00 87.88 177 TRP A CA 1
ATOM 1224 C C . TRP A 1 177 ? 6.902 -11.596 -16.281 1.00 87.88 177 TRP A C 1
ATOM 1226 O O . TRP A 1 177 ? 7.395 -12.723 -16.150 1.00 87.88 177 TRP A O 1
ATOM 1236 N N . ARG A 1 178 ? 7.359 -10.529 -15.620 1.00 90.00 178 ARG A N 1
ATOM 1237 C CA . ARG A 1 178 ? 8.379 -10.648 -14.569 1.00 90.00 178 ARG A CA 1
ATOM 1238 C C . ARG A 1 178 ? 7.701 -10.717 -13.213 1.00 90.00 178 ARG A C 1
ATOM 1240 O O . ARG A 1 178 ? 6.849 -9.888 -12.918 1.00 90.00 178 ARG A O 1
ATOM 1247 N N . VAL A 1 179 ? 8.102 -11.690 -12.411 1.00 91.00 179 VAL A N 1
ATOM 1248 C CA . VAL A 1 179 ? 7.614 -11.888 -11.047 1.00 91.00 179 VAL A CA 1
ATOM 1249 C C . VAL A 1 179 ? 8.735 -11.574 -10.085 1.00 91.00 179 VAL A C 1
ATOM 1251 O O . VAL A 1 179 ? 9.804 -12.180 -10.164 1.00 91.00 179 VAL A O 1
ATOM 1254 N N . TYR A 1 180 ? 8.478 -10.637 -9.190 1.00 93.44 180 TYR A N 1
ATOM 1255 C CA . TYR A 1 180 ? 9.358 -10.274 -8.099 1.00 93.44 180 TYR A CA 1
ATOM 1256 C C . TYR A 1 180 ? 8.750 -10.853 -6.827 1.00 93.44 180 TYR A C 1
ATOM 1258 O O . TYR A 1 180 ? 7.686 -10.405 -6.401 1.00 93.44 180 TYR A O 1
ATOM 1266 N N . ALA A 1 181 ? 9.401 -11.888 -6.294 1.00 92.06 181 ALA A N 1
ATOM 1267 C CA . ALA A 1 181 ? 8.869 -12.673 -5.189 1.00 92.06 181 ALA A CA 1
ATOM 1268 C C . ALA A 1 181 ? 8.717 -11.799 -3.942 1.00 92.06 181 ALA A C 1
ATOM 1270 O O . ALA A 1 181 ? 9.638 -11.034 -3.629 1.00 92.06 181 ALA A O 1
ATOM 1271 N N . GLY A 1 182 ? 7.575 -11.897 -3.271 1.00 92.62 182 GLY A N 1
ATOM 1272 C CA . GLY A 1 182 ? 7.319 -11.236 -2.000 1.00 92.62 182 GLY A CA 1
ATOM 1273 C C . GLY A 1 182 ? 8.138 -11.834 -0.858 1.00 92.62 182 GLY A C 1
ATOM 1274 O O . GLY A 1 182 ? 8.777 -12.880 -0.974 1.00 92.62 182 GLY A O 1
ATOM 1275 N N . SER A 1 183 ? 8.140 -11.145 0.277 1.00 90.81 183 SER A N 1
ATOM 1276 C CA . SER A 1 183 ? 8.708 -11.656 1.519 1.00 90.81 183 SER A CA 1
ATOM 1277 C C . SER A 1 183 ? 7.851 -11.211 2.690 1.00 90.81 183 SER A C 1
ATOM 1279 O O . SER A 1 183 ? 7.651 -10.013 2.886 1.00 90.81 183 SER A O 1
ATOM 1281 N N . ALA A 1 184 ? 7.431 -12.161 3.528 1.00 86.31 184 ALA A N 1
ATOM 1282 C CA . ALA A 1 184 ? 6.675 -11.877 4.749 1.00 86.31 184 ALA A CA 1
ATOM 1283 C C . ALA A 1 184 ? 7.420 -10.926 5.710 1.00 86.31 184 ALA A C 1
ATOM 1285 O O . ALA A 1 184 ? 6.804 -10.221 6.503 1.00 86.31 184 ALA A O 1
ATOM 1286 N N . SER A 1 185 ? 8.758 -10.876 5.641 1.00 84.06 185 SER A N 1
ATOM 1287 C CA . SER A 1 185 ? 9.574 -9.955 6.445 1.00 84.06 185 SER A CA 1
ATOM 1288 C C . SER A 1 185 ? 9.887 -8.627 5.746 1.00 84.06 185 SER A C 1
ATOM 1290 O O . SER A 1 185 ? 10.592 -7.795 6.317 1.00 84.06 185 SER A O 1
ATOM 1292 N N . GLY A 1 186 ? 9.421 -8.445 4.510 1.00 85.00 186 GLY A N 1
ATOM 1293 C CA . GLY A 1 186 ? 9.468 -7.185 3.786 1.00 85.00 186 GLY A CA 1
ATOM 1294 C C . GLY A 1 186 ? 10.165 -7.225 2.430 1.00 85.00 186 GLY A C 1
ATOM 1295 O O . GLY A 1 186 ? 11.272 -7.750 2.284 1.00 85.00 186 GLY A O 1
ATOM 1296 N N . GLY A 1 187 ? 9.528 -6.552 1.470 1.00 88.69 187 GLY A N 1
ATOM 1297 C CA . GLY A 1 187 ? 10.049 -6.240 0.144 1.00 88.69 187 GLY A CA 1
ATOM 1298 C C . GLY A 1 187 ? 9.811 -7.314 -0.906 1.00 88.69 187 GLY A C 1
ATOM 1299 O O . GLY A 1 187 ? 9.484 -8.458 -0.605 1.00 88.69 187 GLY A O 1
ATOM 1300 N N . PHE A 1 188 ? 10.019 -6.912 -2.156 1.00 93.31 188 PHE A N 1
ATOM 1301 C CA . PHE A 1 188 ? 10.053 -7.815 -3.295 1.00 93.31 188 PHE A CA 1
ATOM 1302 C C . PHE A 1 188 ? 11.503 -8.127 -3.678 1.00 93.31 188 PHE A C 1
ATOM 1304 O O . PHE A 1 188 ? 12.422 -7.339 -3.422 1.00 93.31 188 PHE A O 1
ATOM 1311 N N . SER A 1 189 ? 11.734 -9.275 -4.313 1.00 91.12 189 SER A N 1
ATOM 1312 C CA . SER A 1 189 ? 13.062 -9.645 -4.801 1.00 91.12 189 SER A CA 1
ATOM 1313 C C . SER A 1 189 ? 13.629 -8.570 -5.741 1.00 91.12 189 SER A C 1
ATOM 1315 O O . SER A 1 189 ? 12.923 -7.994 -6.558 1.00 91.12 189 SER A O 1
ATOM 1317 N N . ALA A 1 190 ? 14.939 -8.311 -5.684 1.00 80.31 190 ALA A N 1
ATOM 1318 C CA . ALA A 1 190 ? 15.574 -7.323 -6.571 1.00 80.31 190 ALA A CA 1
ATOM 1319 C C . ALA A 1 190 ? 15.666 -7.794 -8.037 1.00 80.31 190 ALA A C 1
ATOM 1321 O O . ALA A 1 190 ? 15.852 -6.998 -8.955 1.00 80.31 190 ALA A O 1
ATOM 1322 N N . THR A 1 191 ? 15.563 -9.106 -8.262 1.00 80.69 191 THR A N 1
ATOM 1323 C CA . THR A 1 191 ? 15.570 -9.713 -9.596 1.00 80.69 191 THR A CA 1
ATOM 1324 C C . THR A 1 191 ? 14.278 -10.477 -9.802 1.00 80.69 191 THR A C 1
ATOM 1326 O O . THR A 1 191 ? 13.863 -11.246 -8.934 1.00 80.69 191 THR A O 1
ATOM 1329 N N . GLY A 1 192 ? 13.642 -10.233 -10.945 1.00 74.88 192 GLY A N 1
ATOM 1330 C CA . GLY A 1 192 ? 12.400 -10.893 -11.304 1.00 74.88 192 GLY A CA 1
ATOM 1331 C C . GLY A 1 192 ? 12.669 -12.222 -12.000 1.00 74.88 192 GLY A C 1
ATOM 1332 O O . GLY A 1 192 ? 13.442 -12.279 -12.960 1.00 74.88 192 GLY A O 1
ATOM 1333 N N . GLY A 1 193 ? 12.007 -13.285 -11.553 1.00 76.94 193 GLY A N 1
ATOM 1334 C CA . GLY A 1 193 ? 11.900 -14.524 -12.312 1.00 76.94 193 GLY A CA 1
ATOM 1335 C C . GLY A 1 193 ? 10.969 -14.326 -13.511 1.00 76.94 193 GLY A C 1
ATOM 1336 O O . GLY A 1 193 ? 9.914 -13.703 -13.399 1.00 76.94 193 GLY A O 1
ATOM 1337 N N . GLY A 1 194 ? 11.347 -14.834 -14.684 1.00 67.69 194 GLY A N 1
ATOM 1338 C CA . GLY A 1 194 ? 10.475 -14.790 -15.857 1.00 67.69 194 GLY A CA 1
ATOM 1339 C C . GLY A 1 194 ? 9.420 -15.891 -15.799 1.00 67.69 194 GLY A C 1
ATOM 1340 O O . GLY A 1 194 ? 9.762 -17.073 -15.865 1.00 67.69 194 GLY A O 1
ATOM 1341 N N . LEU A 1 195 ? 8.138 -15.529 -15.763 1.00 64.94 195 LEU A N 1
ATOM 1342 C CA . LEU A 1 195 ? 7.069 -16.461 -16.112 1.00 64.94 195 LEU A CA 1
ATOM 1343 C C . LEU A 1 195 ? 6.886 -16.444 -17.633 1.00 64.94 195 LEU A C 1
ATOM 1345 O O . LEU A 1 195 ? 6.470 -15.445 -18.222 1.00 64.94 195 LEU A O 1
ATOM 1349 N N . GLY A 1 196 ? 7.228 -17.557 -18.288 1.00 53.41 196 GLY A N 1
ATOM 1350 C CA . GLY A 1 196 ? 7.061 -17.710 -19.735 1.00 53.41 196 GLY A CA 1
ATOM 1351 C C . GLY A 1 196 ? 5.591 -17.641 -20.171 1.00 53.41 196 GLY A C 1
ATOM 1352 O O . GLY A 1 196 ? 4.703 -18.080 -19.437 1.00 53.41 196 GLY A O 1
ATOM 1353 N N . ALA A 1 197 ? 5.339 -17.160 -21.398 1.00 48.06 197 ALA A N 1
ATOM 1354 C CA . ALA A 1 197 ? 4.008 -16.949 -21.996 1.00 48.06 197 ALA A CA 1
ATOM 1355 C C . ALA A 1 197 ? 2.980 -18.092 -21.826 1.00 48.06 197 ALA A C 1
ATOM 1357 O O . ALA A 1 197 ? 1.776 -17.846 -21.903 1.00 48.06 197 ALA A O 1
ATOM 1358 N N . ALA A 1 198 ? 3.421 -19.338 -21.616 1.00 39.53 198 ALA A N 1
ATOM 1359 C CA . ALA A 1 198 ? 2.539 -20.484 -21.393 1.00 39.53 198 ALA A CA 1
ATOM 1360 C C . ALA A 1 198 ? 1.769 -20.399 -20.058 1.00 39.53 198 ALA A C 1
ATOM 1362 O O . ALA A 1 198 ? 0.561 -20.606 -20.059 1.00 39.53 198 ALA A O 1
ATOM 1363 N N . ARG A 1 199 ? 2.415 -20.002 -18.948 1.00 50.16 199 ARG A N 1
ATOM 1364 C CA . ARG A 1 199 ? 1.740 -19.847 -17.638 1.00 50.16 199 ARG A CA 1
ATOM 1365 C C . ARG A 1 199 ? 0.870 -18.592 -17.551 1.00 50.16 199 ARG A C 1
ATOM 1367 O O . ARG A 1 199 ? -0.103 -18.584 -16.810 1.00 50.16 199 ARG A O 1
ATOM 1374 N N . VAL A 1 200 ? 1.149 -17.577 -18.373 1.00 48.97 200 VAL A N 1
ATOM 1375 C CA . VAL A 1 200 ? 0.294 -16.382 -18.521 1.00 48.97 200 VAL A CA 1
ATOM 1376 C C . VAL A 1 200 ? -1.113 -16.757 -19.027 1.00 48.97 200 VAL A C 1
ATOM 1378 O O . VAL A 1 200 ? -2.092 -16.084 -18.712 1.00 48.97 200 VAL A O 1
ATOM 1381 N N . ARG A 1 201 ? -1.248 -17.863 -19.779 1.00 43.25 201 ARG A N 1
ATOM 1382 C CA . ARG A 1 201 ? -2.539 -18.367 -20.287 1.00 43.25 201 ARG A CA 1
ATOM 1383 C C . ARG A 1 201 ? -3.305 -19.238 -19.286 1.00 43.25 201 ARG A C 1
ATOM 1385 O O . ARG A 1 201 ? -4.531 -19.285 -19.380 1.00 43.25 201 ARG A O 1
ATOM 1392 N N . ASP A 1 202 ? -2.606 -19.849 -18.331 1.00 47.12 202 ASP A N 1
ATOM 1393 C CA . ASP A 1 202 ? -3.174 -20.790 -17.351 1.00 47.12 202 ASP A CA 1
ATOM 1394 C C . ASP A 1 202 ? -3.681 -20.118 -16.061 1.00 47.12 202 ASP A C 1
ATOM 1396 O O . ASP A 1 202 ? -4.200 -20.792 -15.177 1.00 47.12 202 ASP A O 1
ATOM 1400 N N . GLY A 1 203 ? -3.656 -18.782 -16.006 1.00 48.12 203 GLY A N 1
ATOM 1401 C CA . GLY A 1 203 ? -4.395 -17.996 -15.019 1.00 48.12 203 GLY A CA 1
ATOM 1402 C C . GLY A 1 203 ? -3.603 -17.709 -13.751 1.00 48.12 203 GLY A C 1
ATOM 1403 O O . GLY A 1 203 ? -3.752 -18.390 -12.745 1.00 48.12 203 GLY A O 1
ATOM 1404 N N . ILE A 1 204 ? -2.840 -16.619 -13.777 1.00 52.62 204 ILE A N 1
ATOM 1405 C CA . ILE A 1 204 ? -2.573 -15.856 -12.557 1.00 52.62 204 ILE A CA 1
ATOM 1406 C C . ILE A 1 204 ? -3.881 -15.138 -12.233 1.00 52.62 204 ILE A C 1
ATOM 1408 O O . ILE A 1 204 ? -4.444 -14.471 -13.105 1.00 52.62 204 ILE A O 1
ATOM 1412 N N . VAL A 1 205 ? -4.407 -15.344 -11.029 1.00 50.22 205 VAL A N 1
ATOM 1413 C CA . VAL A 1 205 ? -5.601 -14.643 -10.554 1.00 50.22 205 VAL A CA 1
ATOM 1414 C C . VAL A 1 205 ? -5.110 -13.356 -9.893 1.00 50.22 205 VAL A C 1
ATOM 1416 O O . VAL A 1 205 ? -4.569 -13.438 -8.794 1.00 50.22 205 VAL A O 1
ATOM 1419 N N . PRO A 1 206 ? -5.211 -12.186 -10.551 1.00 52.69 206 PRO A N 1
ATOM 1420 C CA . PRO A 1 206 ? -4.891 -10.931 -9.888 1.00 52.69 206 PRO A CA 1
ATOM 1421 C C . PRO A 1 206 ? -5.891 -10.701 -8.752 1.00 52.69 206 PRO A C 1
ATOM 1423 O O . PRO A 1 206 ? -7.081 -10.999 -8.898 1.00 52.69 206 PRO A O 1
ATOM 1426 N N . VAL A 1 207 ? -5.399 -10.193 -7.621 1.00 60.25 207 VAL A N 1
ATOM 1427 C CA . VAL A 1 207 ? -6.222 -9.946 -6.423 1.00 60.25 207 VAL A CA 1
ATOM 1428 C C . VAL A 1 207 ? -7.205 -8.785 -6.646 1.00 60.25 207 VAL A C 1
ATOM 1430 O O . VAL A 1 207 ? -8.268 -8.747 -6.032 1.00 60.2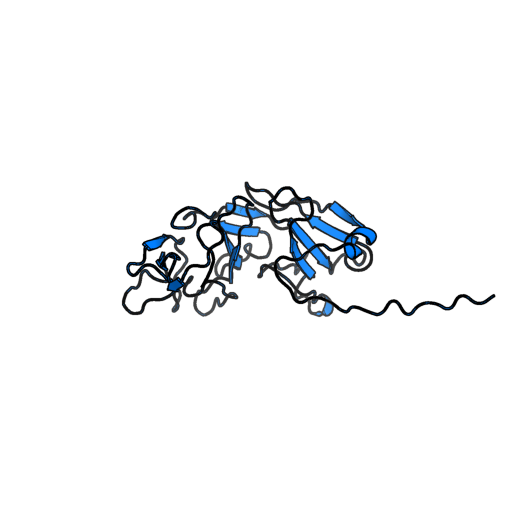5 207 VAL A O 1
ATOM 1433 N N . LEU A 1 208 ? -6.910 -7.893 -7.598 1.00 49.34 208 LEU A N 1
ATOM 1434 C CA . LEU A 1 208 ? -7.736 -6.756 -8.017 1.00 49.34 208 LEU A CA 1
ATOM 1435 C C . LEU A 1 208 ? -7.900 -6.817 -9.555 1.00 49.34 208 LEU A C 1
ATOM 1437 O O . LEU A 1 208 ? -6.964 -7.192 -10.257 1.00 49.34 208 LEU A O 1
ATOM 1441 N N . GLY A 1 209 ? -9.095 -6.580 -10.112 1.00 36.19 209 GLY A N 1
ATOM 1442 C CA . GLY A 1 209 ? -9.350 -6.773 -11.554 1.00 36.19 209 GLY A CA 1
ATOM 1443 C C . GLY A 1 209 ? -10.258 -5.713 -12.182 1.00 36.19 209 GLY A C 1
ATOM 1444 O O . GLY A 1 209 ? -11.093 -5.126 -11.496 1.00 36.19 209 GLY A O 1
ATOM 1445 N N . PRO A 1 210 ? -10.208 -5.558 -13.524 1.00 28.17 210 PRO A N 1
ATOM 1446 C CA . PRO A 1 210 ? -11.164 -6.329 -14.322 1.00 28.17 210 PRO A CA 1
ATOM 1447 C C . PRO A 1 210 ? -10.530 -7.264 -15.367 1.00 28.17 210 PRO A C 1
ATOM 1449 O O . PRO A 1 210 ? -9.535 -6.979 -16.029 1.00 28.17 210 PRO A O 1
ATOM 1452 N N . LEU A 1 211 ? -11.190 -8.407 -15.554 1.00 35.38 211 LEU A N 1
ATOM 1453 C CA . LEU A 1 211 ? -10.840 -9.462 -16.499 1.00 35.38 211 LEU A CA 1
ATOM 1454 C C . LEU A 1 211 ? -11.148 -9.095 -17.974 1.00 35.38 211 LEU A C 1
ATOM 1456 O O . LEU A 1 211 ? -12.308 -8.945 -18.345 1.00 35.38 211 LEU A O 1
ATOM 1460 N N . ARG A 1 212 ? -10.106 -9.223 -18.817 1.00 32.06 212 ARG A N 1
ATOM 1461 C CA . ARG A 1 212 ? -10.066 -9.804 -20.189 1.00 32.06 212 ARG A CA 1
ATOM 1462 C C . ARG A 1 212 ? -10.415 -8.952 -21.428 1.00 32.06 212 ARG A C 1
ATOM 1464 O O . ARG A 1 212 ? -11.353 -8.166 -21.446 1.00 32.06 212 ARG A O 1
ATOM 1471 N N . PRO A 1 213 ? -9.805 -9.352 -22.566 1.00 24.59 213 PRO A N 1
ATOM 1472 C CA . PRO A 1 213 ? -10.601 -9.909 -23.662 1.00 24.59 213 PRO A CA 1
ATOM 1473 C C . PRO A 1 213 ? -10.408 -11.427 -23.789 1.00 24.59 213 PRO A C 1
ATOM 1475 O O . PRO A 1 213 ? -9.324 -11.933 -24.077 1.00 24.59 213 PRO A O 1
ATOM 1478 N N . ARG A 1 214 ? -11.509 -12.170 -23.624 1.00 35.78 214 ARG A N 1
ATOM 1479 C CA . ARG A 1 214 ? -11.698 -13.468 -24.278 1.00 35.78 214 ARG A CA 1
ATOM 1480 C C . ARG A 1 214 ? -11.812 -13.170 -25.776 1.00 35.78 214 ARG A C 1
ATOM 1482 O O . ARG A 1 214 ? -12.889 -12.830 -26.252 1.00 35.78 214 ARG A O 1
ATOM 1489 N N . GLY A 1 215 ? -10.708 -13.276 -26.507 1.00 26.31 215 GLY A N 1
ATOM 1490 C CA . GLY A 1 215 ? -10.738 -13.433 -27.959 1.00 26.31 215 GLY A CA 1
ATOM 1491 C C . GLY A 1 215 ? -10.976 -14.904 -28.285 1.00 26.31 215 GLY A C 1
ATOM 1492 O O . GLY A 1 215 ? -10.230 -15.762 -27.822 1.00 26.31 215 GLY A O 1
ATOM 1493 N N . LEU A 1 216 ? -12.052 -15.189 -29.015 1.00 29.14 216 LEU A N 1
ATOM 1494 C CA . LEU A 1 216 ? -12.483 -16.516 -29.446 1.00 29.14 216 LEU A CA 1
ATOM 1495 C C . LEU A 1 216 ? -11.322 -17.383 -29.964 1.00 29.14 216 LEU A C 1
ATOM 1497 O O . LEU A 1 216 ? -10.606 -16.989 -30.883 1.00 29.14 216 LEU A O 1
ATOM 1501 N N . LEU A 1 217 ? -11.251 -18.633 -29.498 1.00 30.75 217 LEU A N 1
ATOM 1502 C CA . LEU A 1 217 ? -10.804 -19.725 -30.358 1.00 30.75 217 LEU A CA 1
ATOM 1503 C C . LEU A 1 217 ? -11.825 -19.835 -31.499 1.00 30.75 217 LEU A C 1
ATOM 1505 O O . LEU A 1 217 ? -12.840 -20.517 -31.374 1.00 30.75 217 LEU A O 1
ATOM 1509 N N . SER A 1 218 ? -11.593 -19.132 -32.608 1.00 33.28 218 SER A N 1
ATOM 1510 C CA . SER A 1 218 ? -12.202 -19.533 -33.869 1.00 33.28 218 SER A CA 1
ATOM 1511 C C . SER A 1 218 ? -11.555 -20.860 -34.254 1.00 33.28 218 SER A C 1
ATOM 1513 O O . SER A 1 218 ? -10.349 -20.915 -34.503 1.00 33.28 218 SER A O 1
ATOM 1515 N N . GLY A 1 219 ? -12.346 -21.930 -34.253 1.00 32.97 219 GLY A N 1
ATOM 1516 C CA . GLY A 1 219 ? -11.926 -23.231 -34.749 1.00 32.97 219 GLY A CA 1
ATOM 1517 C C . GLY A 1 219 ? -11.451 -23.103 -36.193 1.00 32.97 219 GLY A C 1
ATOM 1518 O O . GLY A 1 219 ? -12.239 -22.821 -37.094 1.00 32.97 219 GLY A O 1
ATOM 1519 N N . GLY A 1 220 ? -10.149 -23.290 -36.398 1.00 30.25 220 GLY A N 1
ATOM 1520 C CA . GLY A 1 220 ? -9.554 -23.473 -37.711 1.00 30.25 220 GLY A CA 1
ATOM 1521 C C . GLY A 1 220 ? -9.981 -24.821 -38.276 1.00 30.25 220 GLY A C 1
ATOM 1522 O O . GLY A 1 220 ? -9.606 -25.870 -37.764 1.00 30.25 220 GLY A O 1
ATOM 1523 N N . SER A 1 221 ? -10.803 -24.745 -39.316 1.00 35.09 221 SER A N 1
ATOM 1524 C CA . SER A 1 221 ? -11.255 -25.806 -40.212 1.00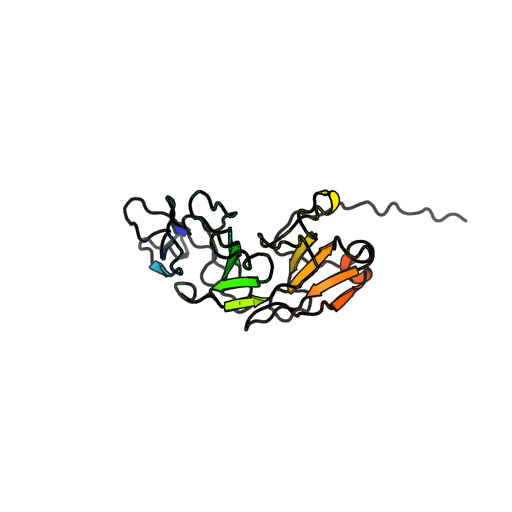 35.09 221 SER A CA 1
ATOM 1525 C C . SER A 1 221 ? -10.216 -26.909 -40.468 1.00 35.09 221 SER A C 1
ATOM 1527 O O . SER A 1 221 ? -9.184 -26.664 -41.090 1.00 35.09 221 SER A O 1
ATOM 1529 N N . ALA A 1 222 ? -10.559 -28.151 -40.123 1.00 38.53 222 ALA A N 1
ATOM 1530 C CA . ALA A 1 222 ? -9.988 -29.321 -40.777 1.00 38.53 222 ALA A CA 1
ATOM 1531 C C . ALA A 1 222 ? -10.630 -29.468 -42.167 1.00 38.53 222 ALA A C 1
ATOM 1533 O O . ALA A 1 222 ? -11.818 -29.768 -42.285 1.00 38.53 222 ALA A O 1
ATOM 1534 N N . ARG A 1 223 ? -9.839 -29.237 -43.217 1.00 37.22 223 ARG A N 1
ATOM 1535 C CA . ARG A 1 223 ? -10.036 -29.814 -44.553 1.00 37.22 223 ARG A CA 1
ATOM 1536 C C . ARG A 1 223 ? -8.669 -30.068 -45.182 1.00 37.22 223 ARG A C 1
ATOM 1538 O O . ARG A 1 223 ? -8.020 -29.114 -45.597 1.00 37.22 223 ARG A O 1
ATOM 1545 N N . VAL A 1 224 ? -8.283 -31.339 -45.259 1.00 41.22 224 VAL A N 1
ATOM 1546 C CA . VAL A 1 224 ? -8.153 -32.078 -46.528 1.00 41.22 224 VAL A CA 1
ATOM 1547 C C . VAL A 1 224 ? -8.772 -33.447 -46.296 1.00 41.22 224 VAL A C 1
ATOM 1549 O O . VAL A 1 224 ? -8.472 -34.028 -45.230 1.00 41.22 224 VAL A O 1
#

Radius of gyration: 19.76 Å; chains: 1; bounding box: 43×52×67 Å

pLDDT: mean 82.57, std 18.08, range [24.59, 97.75]

Secondary structure (DSSP, 8-state):
-B--SSSS-PBEEE--BTTBTTBTTTEEEEE-EETTEE-SS-EEEE-------SS-TTSSSSB--BTTTTB-EEEEE--SSSSSPEEEEEE-SS-TTBTTTEEEEE-EETTEE-SSPEEEE----STT----SSSB---GGGT---EEEEE-SSSSSSPEEEEEEBTTBTTBTTTEEEEE---TTS---SSPEEEEHHHHHS----SS----------------